Protein AF-0000000084697841 (afdb_homodimer)

Organism: NCBI:txid1124991

Solvent-accessible surface area (backbone atoms only — not comparable to full-atom values): 11087 Å² total; per-residue (Å²): 125,82,77,41,72,56,52,52,54,50,51,60,48,52,69,77,76,51,64,50,73,69,54,50,49,49,42,44,50,51,17,49,52,43,39,50,51,48,34,69,72,74,45,84,40,70,48,51,56,45,24,57,52,30,48,52,50,28,40,51,24,47,54,53,32,46,61,55,45,62,72,66,46,84,45,73,67,51,41,48,51,52,46,46,18,52,48,23,45,51,48,34,47,49,48,51,47,54,50,58,52,70,76,96,124,83,78,39,73,55,52,52,54,50,50,61,50,52,68,76,75,52,64,51,74,69,54,49,50,48,42,43,50,52,17,50,53,44,39,50,51,49,34,70,72,74,44,81,38,70,46,51,57,45,24,59,52,28,49,52,50,27,43,51,24,47,54,53,33,46,62,54,45,62,72,66,46,85,45,73,68,51,40,49,51,51,45,45,20,53,49,22,46,51,48,34,46,49,48,52,47,53,51,59,52,70,76,96

Sequence (208 aa):
MNNTEINYLVDFIYQDDRITNAEFQMIRDEADKRFDAILECYGKNNSLSAFQKSADVTVQLMQESFFILKKKAETPEQKDEIKDAFNAQISYIIACYNRFFDSLMNNTEINYLVDFIYQDDRITNAEFQMIRDEADKRFDAILECYGKNNSLSAFQKSADVTVQLMQESFFILKKKAETPEQKDEIKDAFNAQISYIIACYNRFFDSL

Structure (mmCIF, N/CA/C/O backbone):
data_AF-0000000084697841-model_v1
#
loop_
_entity.id
_entity.type
_entity.pdbx_description
1 polymer 'Uncharacterized protein'
#
loop_
_atom_site.group_PDB
_atom_site.id
_atom_site.type_symbol
_atom_site.label_atom_id
_atom_site.label_alt_id
_atom_site.label_comp_id
_atom_site.label_asym_id
_atom_site.label_entity_id
_atom_site.label_seq_id
_atom_site.pdbx_PDB_ins_code
_atom_site.Cartn_x
_atom_site.Cartn_y
_atom_site.Cartn_z
_atom_site.occupancy
_atom_site.B_iso_or_equiv
_atom_site.auth_seq_id
_atom_site.auth_comp_id
_atom_site.auth_asym_id
_atom_site.auth_atom_id
_atom_site.pdbx_PDB_model_num
ATOM 1 N N . MET A 1 1 ? 3.154 4.949 19.953 1 34.78 1 MET A N 1
ATOM 2 C CA . MET A 1 1 ? 2.488 4.988 18.641 1 34.78 1 MET A CA 1
ATOM 3 C C . MET A 1 1 ? 1.014 5.344 18.797 1 34.78 1 MET A C 1
ATOM 5 O O . MET A 1 1 ? 0.271 4.648 19.5 1 34.78 1 MET A O 1
ATOM 9 N N . ASN A 1 2 ? 0.707 6.609 19 1 40.72 2 ASN A N 1
ATOM 10 C CA . ASN A 1 2 ? -0.654 7.102 19.172 1 40.72 2 ASN A CA 1
ATOM 11 C C . ASN A 1 2 ? -1.64 6.359 18.266 1 40.72 2 ASN A C 1
ATOM 13 O O . ASN A 1 2 ? -1.436 6.266 17.062 1 40.72 2 ASN A O 1
ATOM 17 N N . AS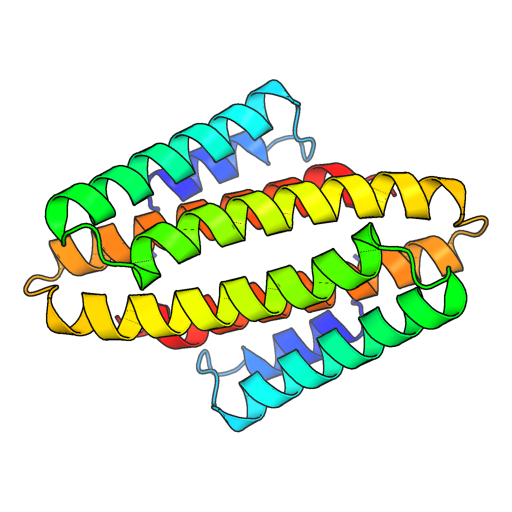N A 1 3 ? -2.162 5.328 18.969 1 51.38 3 ASN A N 1
ATOM 18 C CA . ASN A 1 3 ? -3.188 4.512 18.328 1 51.38 3 ASN A CA 1
ATOM 19 C C . ASN A 1 3 ? -4.172 5.363 17.531 1 51.38 3 ASN A C 1
ATOM 21 O O . ASN A 1 3 ? -4.895 6.18 18.109 1 51.38 3 ASN A O 1
ATOM 25 N N . THR A 1 4 ? -3.826 5.684 16.234 1 64.81 4 THR A N 1
ATOM 26 C CA . THR A 1 4 ? -4.746 6.441 15.398 1 64.81 4 THR A CA 1
ATOM 27 C C . THR A 1 4 ? -6.062 5.688 15.211 1 64.81 4 THR A C 1
ATOM 29 O O . THR A 1 4 ? -6.133 4.488 15.477 1 64.81 4 THR A O 1
ATOM 32 N N . GLU A 1 5 ? -7.055 6.477 15.156 1 68.75 5 GLU A N 1
ATOM 33 C CA . GLU A 1 5 ? -8.414 5.969 14.992 1 68.75 5 GLU A CA 1
ATOM 34 C C . GLU A 1 5 ? -8.461 4.844 13.961 1 68.75 5 GLU A C 1
ATOM 36 O O . GLU A 1 5 ? -9.125 3.826 14.18 1 68.75 5 GLU A O 1
ATOM 41 N N . ILE A 1 6 ? -7.602 4.941 12.953 1 77.06 6 ILE A N 1
ATOM 42 C CA . ILE A 1 6 ? -7.684 3.9 11.938 1 77.06 6 ILE A CA 1
ATOM 43 C C . ILE A 1 6 ? -7.09 2.602 12.477 1 77.06 6 ILE A C 1
ATOM 45 O O . ILE A 1 6 ? -7.582 1.512 12.164 1 77.06 6 ILE A O 1
ATOM 49 N N . ASN A 1 7 ? -6.133 2.713 13.375 1 83.38 7 ASN A N 1
ATOM 50 C CA . ASN A 1 7 ? -5.516 1.51 13.922 1 83.38 7 ASN A CA 1
ATOM 51 C C . ASN A 1 7 ? -6.488 0.723 14.797 1 83.38 7 ASN A C 1
ATOM 53 O O . ASN A 1 7 ? -6.473 -0.509 14.797 1 83.38 7 ASN A O 1
ATOM 57 N N . TYR A 1 8 ? -7.355 1.523 15.445 1 83.25 8 TYR A N 1
ATOM 58 C CA . TYR A 1 8 ? -8.375 0.852 16.25 1 83.25 8 TYR A CA 1
ATOM 59 C C . TYR A 1 8 ? -9.328 0.06 15.359 1 83.25 8 TYR A C 1
ATOM 61 O O . TYR A 1 8 ? -9.648 -1.095 15.656 1 83.25 8 TYR A O 1
ATOM 69 N N . LEU A 1 9 ? -9.781 0.723 14.32 1 84.75 9 LEU A N 1
ATOM 70 C CA . LEU A 1 9 ? -10.672 0.058 13.383 1 84.75 9 LEU A CA 1
ATOM 71 C C . LEU A 1 9 ? -10 -1.165 12.766 1 84.75 9 LEU A C 1
ATOM 73 O O . LEU A 1 9 ? -10.594 -2.248 12.727 1 84.75 9 LEU A O 1
ATOM 77 N N . VAL A 1 10 ? -8.773 -1.012 12.383 1 87.56 10 VAL A N 1
ATOM 78 C CA . VAL A 1 10 ? -8.023 -2.084 11.734 1 87.56 10 VAL A CA 1
ATOM 79 C C . VAL A 1 10 ? -7.809 -3.23 12.719 1 87.56 10 VAL A C 1
ATOM 81 O O . VAL A 1 10 ? -8.016 -4.398 12.383 1 87.56 10 VAL A O 1
ATOM 84 N N . ASP A 1 11 ? -7.488 -2.887 13.953 1 86.69 11 ASP A N 1
ATOM 85 C CA . ASP A 1 11 ? -7.289 -3.904 14.977 1 86.69 11 ASP A CA 1
ATOM 86 C C . ASP A 1 11 ? -8.57 -4.691 15.234 1 86.69 11 ASP A C 1
ATOM 88 O O . ASP A 1 11 ? -8.539 -5.91 15.398 1 86.69 11 ASP A O 1
ATOM 92 N N . PHE A 1 12 ? -9.625 -3.941 15.242 1 85.25 12 PHE A N 1
ATOM 93 C CA . PHE A 1 12 ? -10.93 -4.559 15.469 1 85.25 12 PHE A CA 1
ATOM 94 C C . PHE A 1 12 ? -11.273 -5.531 14.344 1 85.25 12 PHE A C 1
ATOM 96 O O . PHE A 1 12 ? -11.719 -6.648 14.602 1 85.25 12 PHE A O 1
ATOM 103 N N . ILE A 1 13 ? -10.953 -5.156 13.117 1 86.62 13 ILE A N 1
ATOM 104 C CA . ILE A 1 13 ? -11.305 -5.93 11.93 1 86.62 13 ILE A CA 1
ATOM 105 C C . ILE A 1 13 ? -10.43 -7.18 11.859 1 86.62 13 ILE A C 1
ATOM 107 O O . ILE A 1 13 ? -10.898 -8.25 11.469 1 86.62 13 ILE A O 1
ATOM 111 N N . TYR A 1 14 ? -9.203 -7.09 12.367 1 84.94 14 TYR A N 1
ATOM 112 C CA . TYR A 1 14 ? -8.266 -8.195 12.219 1 84.94 14 TYR A CA 1
ATOM 113 C C . TYR A 1 14 ? -8.344 -9.141 13.414 1 84.94 14 TYR A C 1
ATOM 115 O O . TYR A 1 14 ? -7.551 -10.078 13.523 1 84.94 14 TYR A O 1
ATOM 123 N N . GLN A 1 15 ? -9.359 -8.945 14.297 1 83.62 15 GLN A N 1
ATOM 124 C CA . GLN A 1 15 ? -9.484 -9.75 15.516 1 83.62 15 GLN A CA 1
ATOM 125 C C . GLN A 1 15 ? 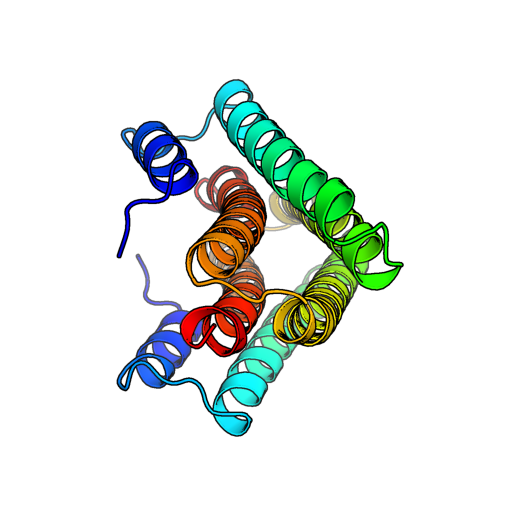-9.742 -11.211 15.188 1 83.62 15 GLN A C 1
ATOM 127 O O . GLN A 1 15 ? -9.242 -12.109 15.867 1 83.62 15 GLN A O 1
ATOM 132 N N . ASP A 1 16 ? -10.516 -11.516 14.109 1 80.75 16 ASP A N 1
ATOM 133 C CA . ASP A 1 16 ? -10.844 -12.898 13.781 1 80.75 16 ASP A CA 1
ATOM 134 C C . ASP A 1 16 ? -10.047 -13.375 12.57 1 80.75 16 ASP A C 1
ATOM 136 O O . ASP A 1 16 ? -10.32 -14.445 12.023 1 80.75 16 ASP A O 1
ATOM 140 N N . ASP A 1 17 ? -9.094 -12.656 12.164 1 76.12 17 ASP A N 1
ATOM 141 C CA . ASP A 1 17 ? -8.148 -12.977 11.102 1 76.12 17 ASP A CA 1
ATOM 142 C C . ASP A 1 17 ? -8.852 -13.086 9.75 1 76.12 17 ASP A C 1
ATOM 144 O O . ASP A 1 17 ? -8.398 -13.805 8.867 1 76.12 17 ASP A O 1
ATOM 148 N N . ARG A 1 18 ? -10.078 -12.703 9.727 1 83.12 18 ARG A N 1
ATOM 149 C CA . ARG A 1 18 ? -10.828 -12.68 8.477 1 83.12 18 ARG A CA 1
ATOM 150 C C . ARG A 1 18 ? -11.43 -11.297 8.227 1 83.12 18 ARG A C 1
ATOM 152 O O . ARG A 1 18 ? -11.938 -10.656 9.148 1 83.12 18 ARG A O 1
ATOM 159 N N . ILE A 1 19 ? -11.273 -10.812 7.035 1 90.31 19 ILE A N 1
ATOM 160 C CA . ILE A 1 19 ? -11.859 -9.531 6.664 1 90.31 19 ILE A CA 1
ATOM 161 C C . ILE A 1 19 ? -13.07 -9.758 5.754 1 90.31 19 ILE A C 1
ATOM 163 O O . ILE A 1 19 ? -12.93 -10.281 4.648 1 90.31 19 ILE A O 1
ATOM 167 N N . THR A 1 20 ? -14.281 -9.383 6.242 1 90.94 20 THR A N 1
ATOM 168 C CA . THR A 1 20 ? -15.5 -9.477 5.449 1 90.94 20 THR A CA 1
ATOM 169 C C . THR A 1 20 ? -15.609 -8.312 4.473 1 90.94 20 THR A C 1
ATOM 171 O O . THR A 1 20 ? -14.859 -7.336 4.578 1 90.94 20 THR A O 1
ATOM 174 N N . ASN A 1 21 ? -16.516 -8.461 3.492 1 92.38 21 ASN A N 1
ATOM 175 C CA . ASN A 1 21 ? -16.75 -7.387 2.537 1 92.38 21 ASN A CA 1
ATOM 176 C C . ASN A 1 21 ? -17.188 -6.102 3.238 1 92.38 21 ASN A C 1
ATOM 178 O O . ASN A 1 21 ? -16.703 -5.016 2.904 1 92.38 21 ASN A O 1
ATOM 182 N N . ALA A 1 22 ? -18.031 -6.246 4.246 1 93.38 22 ALA A N 1
ATOM 183 C CA . ALA A 1 22 ? -18.5 -5.078 4.98 1 93.38 22 ALA A CA 1
ATOM 184 C C . ALA A 1 22 ? -17.359 -4.391 5.723 1 93.38 22 ALA A C 1
ATOM 186 O O . ALA A 1 22 ? -17.266 -3.16 5.727 1 93.38 22 ALA A O 1
ATOM 187 N N . GLU A 1 23 ? -16.5 -5.16 6.348 1 94.38 23 GLU A N 1
ATOM 188 C CA . GLU A 1 23 ? -15.359 -4.617 7.082 1 94.38 23 GLU A CA 1
ATOM 189 C C . GLU A 1 23 ? -14.359 -3.947 6.137 1 94.38 23 GLU A C 1
ATOM 191 O O . GLU A 1 23 ? -13.812 -2.889 6.453 1 94.38 23 GLU A O 1
ATOM 196 N N . PHE A 1 24 ? -14.18 -4.547 5.035 1 94.75 24 PHE A N 1
ATOM 197 C CA . PHE A 1 24 ? -13.297 -3.982 4.023 1 94.75 24 PHE A CA 1
ATOM 198 C C . PHE A 1 24 ? -13.805 -2.625 3.557 1 94.75 24 PHE A C 1
ATOM 200 O O . PHE A 1 24 ? -13.031 -1.677 3.422 1 94.75 24 PHE A O 1
ATOM 207 N N . GLN A 1 25 ? -15.102 -2.537 3.338 1 94.94 25 GLN A N 1
ATOM 208 C CA . GLN A 1 25 ? -15.719 -1.283 2.924 1 94.94 25 GLN A CA 1
ATOM 209 C C . GLN A 1 25 ? -15.586 -0.219 4.008 1 94.94 25 GLN A C 1
ATOM 211 O O . GLN A 1 25 ? -15.414 0.964 3.707 1 94.94 25 GLN A O 1
ATOM 216 N N . MET A 1 26 ? -15.664 -0.66 5.246 1 94.62 26 MET A N 1
ATOM 217 C CA . MET A 1 26 ? -15.508 0.277 6.355 1 94.62 26 MET A CA 1
ATOM 218 C C . MET A 1 26 ? -14.109 0.882 6.367 1 94.62 26 MET A C 1
ATOM 220 O O . MET A 1 26 ? -13.945 2.08 6.602 1 94.62 26 MET A O 1
ATOM 224 N N . ILE A 1 27 ? -13.102 0.059 6.133 1 95.25 27 ILE A N 1
ATOM 225 C CA . ILE A 1 27 ? -11.719 0.531 6.074 1 95.25 27 ILE A CA 1
ATOM 226 C C . ILE A 1 27 ? -11.562 1.528 4.926 1 95.25 27 ILE A C 1
ATOM 228 O O . ILE A 1 27 ? -10.977 2.6 5.102 1 95.25 27 ILE A O 1
ATOM 232 N N . ARG A 1 28 ? -12.156 1.176 3.758 1 96.62 28 ARG A N 1
ATOM 233 C CA . ARG A 1 28 ? -12.102 2.062 2.598 1 96.62 28 ARG A CA 1
ATOM 234 C C . ARG A 1 28 ? -12.766 3.402 2.904 1 96.62 28 ARG A C 1
ATOM 236 O O . ARG A 1 28 ? -12.188 4.457 2.635 1 96.62 28 ARG A O 1
ATOM 243 N N . ASP A 1 29 ? -13.961 3.336 3.496 1 96.62 29 ASP A N 1
ATOM 244 C CA . ASP A 1 29 ? -14.719 4.551 3.777 1 96.62 29 ASP A CA 1
ATOM 245 C C . ASP A 1 29 ? -13.969 5.449 4.762 1 96.62 29 ASP A C 1
ATOM 247 O O . ASP A 1 29 ? -13.945 6.672 4.602 1 96.62 29 ASP A O 1
ATOM 251 N N . GLU A 1 30 ? -13.414 4.84 5.785 1 95.5 30 GLU A N 1
ATOM 252 C CA . GLU A 1 30 ? -12.656 5.609 6.77 1 95.5 30 GLU A CA 1
ATOM 253 C C . GLU A 1 30 ? -11.398 6.211 6.145 1 95.5 30 GLU A C 1
ATOM 255 O O . GLU A 1 30 ? -11.055 7.363 6.418 1 95.5 30 GLU A O 1
ATOM 260 N N . ALA A 1 31 ? -10.703 5.457 5.324 1 96.56 31 ALA A N 1
ATOM 261 C CA . ALA A 1 31 ? -9.523 5.949 4.617 1 96.56 31 ALA A CA 1
ATOM 262 C C . ALA A 1 31 ? -9.867 7.137 3.725 1 96.56 31 ALA A C 1
ATOM 264 O O . ALA A 1 31 ? -9.188 8.164 3.75 1 96.56 31 ALA A O 1
ATOM 265 N N . ASP A 1 32 ? -11.008 7.031 2.941 1 96.31 32 ASP A N 1
ATOM 266 C CA . ASP A 1 32 ? -11.453 8.109 2.062 1 96.31 32 ASP A CA 1
ATOM 267 C C . ASP A 1 32 ? -11.836 9.352 2.865 1 96.31 32 ASP A C 1
ATOM 269 O O . ASP A 1 32 ? -11.461 10.469 2.5 1 96.31 32 ASP A O 1
ATOM 273 N N . LYS A 1 33 ? -12.555 9.086 3.906 1 96.06 33 LYS A N 1
ATOM 274 C CA . LYS A 1 33 ? -13.023 10.188 4.742 1 96.06 33 LYS A CA 1
ATOM 275 C C . LYS A 1 33 ? -11.852 10.992 5.301 1 96.06 33 LYS A C 1
ATOM 277 O O . LYS A 1 33 ? -11.836 12.219 5.219 1 96.06 33 LYS A O 1
ATOM 282 N N . ARG A 1 34 ? -10.828 10.406 5.863 1 95.38 34 ARG A N 1
ATOM 283 C CA . ARG A 1 34 ? -9.672 11.07 6.465 1 95.38 34 ARG A CA 1
ATOM 284 C C . ARG A 1 34 ? -8.852 11.797 5.41 1 95.38 34 ARG A C 1
ATOM 286 O O . ARG A 1 34 ? -8.367 12.906 5.652 1 95.38 34 ARG A O 1
ATOM 293 N N . PHE A 1 35 ? -8.75 11.18 4.254 1 96.31 35 PHE A N 1
ATOM 294 C CA . PHE A 1 35 ? -7.949 11.812 3.217 1 96.31 35 PHE A CA 1
ATOM 295 C C . PHE A 1 35 ? -8.695 12.992 2.598 1 96.31 35 PHE A C 1
ATOM 297 O O . PHE A 1 35 ? -8.086 14.008 2.254 1 96.31 35 PHE A O 1
ATOM 304 N N . ASP A 1 36 ? -10.016 12.883 2.48 1 95.56 36 ASP A N 1
ATOM 305 C CA . ASP A 1 36 ? -10.844 14 2.025 1 95.56 36 ASP A CA 1
ATOM 306 C C . ASP A 1 36 ? -10.664 15.219 2.93 1 95.56 36 ASP A C 1
ATOM 308 O O . ASP A 1 36 ?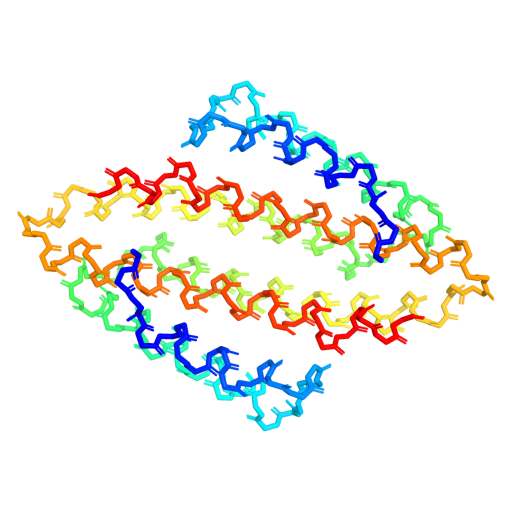 -10.641 16.359 2.453 1 95.56 36 ASP A O 1
ATOM 312 N N . ALA A 1 37 ? -10.555 14.961 4.191 1 94.88 37 ALA A N 1
ATOM 313 C CA . ALA A 1 37 ? -10.352 16.047 5.141 1 94.88 37 ALA A CA 1
ATOM 314 C C . ALA A 1 37 ? -9.023 16.75 4.887 1 94.88 37 ALA A C 1
ATOM 316 O O . ALA A 1 37 ? -8.93 17.984 4.996 1 94.88 37 ALA A O 1
ATOM 317 N N . ILE A 1 38 ? -7.98 15.992 4.539 1 96.06 38 ILE A N 1
ATOM 318 C CA . ILE A 1 38 ? -6.676 16.562 4.219 1 96.06 38 ILE A CA 1
ATOM 319 C C . ILE A 1 38 ? -6.777 17.406 2.955 1 96.06 38 ILE A C 1
ATOM 321 O O . ILE A 1 38 ? -6.234 18.516 2.896 1 96.06 38 ILE A O 1
ATOM 325 N N . LEU A 1 39 ? -7.504 16.875 1.997 1 95.06 39 LEU A N 1
ATOM 326 C CA . LEU A 1 39 ? -7.688 17.594 0.747 1 95.06 39 LEU A CA 1
ATOM 327 C C . LEU A 1 39 ? -8.414 18.922 0.989 1 95.06 39 LEU A C 1
ATOM 329 O O . LEU A 1 39 ? -8.086 19.938 0.381 1 95.06 39 LEU A O 1
ATOM 333 N N . GLU A 1 40 ? -9.352 18.906 1.84 1 93.56 40 GLU A N 1
ATOM 334 C CA . GLU A 1 40 ? -10.125 20.094 2.154 1 93.56 40 GLU A CA 1
ATOM 335 C C . GLU A 1 40 ? -9.281 21.109 2.926 1 93.56 40 GLU A C 1
ATOM 337 O O . GLU A 1 40 ? -9.398 22.312 2.705 1 93.56 40 GLU A O 1
ATOM 342 N N . CYS A 1 41 ? -8.414 20.656 3.76 1 92.31 41 CYS A N 1
ATOM 343 C CA . CYS A 1 41 ? -7.656 21.516 4.656 1 92.31 41 CYS A CA 1
ATOM 344 C C . CYS A 1 41 ? -6.445 22.109 3.949 1 92.31 41 CYS A C 1
ATOM 346 O O . CYS A 1 41 ? -6.078 23.25 4.191 1 92.31 41 CYS A O 1
ATOM 348 N N . TYR A 1 42 ? -5.797 21.312 3.117 1 91.75 42 TYR A N 1
ATOM 349 C CA . TYR A 1 42 ? -4.52 21.75 2.562 1 91.75 42 TYR A CA 1
ATOM 350 C C . TYR A 1 42 ? -4.652 22.078 1.08 1 91.75 42 TYR A C 1
ATOM 352 O O . TYR A 1 42 ? -3.701 22.547 0.455 1 91.75 42 TYR A O 1
ATOM 360 N N . GLY A 1 43 ? -5.906 22 0.612 1 81.75 43 GLY A N 1
ATOM 361 C CA . GLY A 1 43 ? -6.156 22.281 -0.792 1 81.75 43 GLY A CA 1
ATOM 362 C C . GLY A 1 43 ? -6.02 21.062 -1.683 1 81.75 43 GLY A C 1
ATOM 363 O O . GLY A 1 43 ? -5.273 20.125 -1.366 1 81.75 43 GLY A O 1
ATOM 364 N N . LYS A 1 44 ? -6.887 21.188 -2.703 1 75.06 44 LYS A N 1
ATOM 365 C CA . LYS A 1 44 ? -6.852 20.125 -3.691 1 75.06 44 LYS A CA 1
ATOM 366 C C . LYS A 1 44 ? -5.676 20.297 -4.648 1 75.06 44 LYS A C 1
ATOM 368 O O . LYS A 1 44 ? -5.711 21.141 -5.543 1 75.06 44 LYS A O 1
ATOM 373 N N . ASN A 1 45 ? -4.547 19.844 -4.188 1 81.44 45 ASN A N 1
ATOM 374 C CA . ASN A 1 45 ? -3.404 19.75 -5.09 1 81.44 45 ASN A CA 1
ATOM 375 C C . ASN A 1 45 ? -3.473 18.484 -5.957 1 81.44 45 ASN A C 1
ATOM 377 O O . ASN A 1 45 ? -3.922 17.438 -5.496 1 81.44 45 ASN A O 1
ATOM 381 N N . ASN A 1 46 ? -3.07 18.625 -7.082 1 85.88 46 ASN A N 1
ATOM 382 C CA . ASN A 1 46 ? -3.141 17.531 -8.039 1 85.88 46 ASN A CA 1
ATOM 383 C C . ASN A 1 46 ? -2.479 16.266 -7.496 1 85.88 46 ASN A C 1
ATOM 385 O O . ASN A 1 46 ? -3.031 15.172 -7.613 1 85.88 46 ASN A O 1
ATOM 389 N N . SER A 1 47 ? -1.394 16.453 -6.82 1 89.56 47 SER A N 1
ATOM 390 C CA . SER A 1 47 ? -0.666 15.289 -6.328 1 89.56 47 SER A CA 1
ATOM 391 C C . SER A 1 47 ? -1.421 14.602 -5.199 1 89.56 47 SER A C 1
ATOM 393 O O . SER A 1 47 ? -1.479 13.375 -5.141 1 89.56 47 SER A O 1
ATOM 395 N N . LEU A 1 48 ? -2.076 15.414 -4.355 1 93.44 48 LEU A N 1
ATOM 396 C CA . LEU A 1 48 ? -2.816 14.859 -3.229 1 93.44 48 LEU A CA 1
ATOM 397 C C . LEU A 1 48 ? -4.051 14.102 -3.707 1 93.44 48 LEU A C 1
ATOM 399 O O . LEU A 1 48 ? -4.273 12.953 -3.311 1 93.44 48 LEU A O 1
ATOM 403 N N . SER A 1 49 ? -4.762 14.758 -4.609 1 94.44 49 SER A N 1
ATOM 404 C CA . SER A 1 49 ? -5.953 14.117 -5.156 1 94.44 49 SER A CA 1
ATOM 405 C C . SER A 1 49 ? -5.594 12.891 -5.988 1 94.44 49 SER A C 1
ATOM 407 O O . SER A 1 49 ? -6.305 11.883 -5.953 1 94.44 49 SER A O 1
ATOM 409 N N . ALA A 1 50 ? -4.504 12.992 -6.672 1 96.44 50 ALA A N 1
ATOM 410 C CA . ALA A 1 50 ? -4.055 11.883 -7.504 1 96.44 50 ALA A CA 1
ATOM 411 C C . ALA A 1 50 ? -3.596 10.703 -6.648 1 96.44 50 ALA A C 1
ATOM 413 O O . ALA A 1 50 ? -3.746 9.547 -7.039 1 96.44 50 ALA A O 1
ATOM 414 N N . PHE A 1 51 ? -3.053 10.969 -5.453 1 97.56 51 PHE A N 1
ATOM 415 C CA . PHE A 1 51 ? -2.605 9.898 -4.566 1 97.56 51 PHE A CA 1
ATOM 416 C C . PHE A 1 51 ? -3.781 9.031 -4.133 1 97.56 51 PHE A C 1
ATOM 418 O O . PHE A 1 51 ? -3.717 7.801 -4.219 1 97.56 51 PHE A O 1
ATOM 425 N N . GLN A 1 52 ? -4.836 9.703 -3.664 1 97.06 52 GLN A N 1
ATOM 426 C CA . GLN A 1 52 ? -6.012 8.953 -3.232 1 97.06 52 GLN A CA 1
ATOM 427 C C . GLN A 1 52 ? -6.566 8.102 -4.367 1 97.06 52 GLN A C 1
ATOM 429 O O . GLN A 1 52 ? -6.879 6.922 -4.172 1 97.06 52 GLN A O 1
ATOM 434 N N . LYS A 1 53 ? -6.656 8.648 -5.555 1 96.88 53 LYS A N 1
ATOM 435 C CA . LYS A 1 53 ? -7.145 7.926 -6.727 1 96.88 53 LYS A CA 1
ATOM 436 C C . LYS A 1 53 ? -6.215 6.77 -7.082 1 96.88 53 LYS A C 1
ATOM 438 O O . LYS A 1 53 ? -6.676 5.684 -7.445 1 96.88 53 LYS A O 1
ATOM 443 N N . SER A 1 54 ? -4.945 7.047 -7 1 98.12 54 SER A N 1
ATOM 444 C CA . SER A 1 54 ? -3.969 6.008 -7.297 1 98.12 54 SER A CA 1
ATOM 445 C C . SER A 1 54 ? -4.078 4.848 -6.312 1 98.12 54 SER A C 1
ATOM 447 O O . SER A 1 54 ? -3.951 3.684 -6.699 1 98.12 54 SER A O 1
ATOM 449 N N . ALA A 1 55 ? -4.305 5.105 -5 1 98.12 55 ALA A N 1
ATOM 450 C CA . ALA A 1 55 ? -4.504 4.059 -4 1 98.12 55 ALA A CA 1
ATOM 451 C C . ALA A 1 55 ? -5.715 3.197 -4.34 1 98.12 55 ALA A C 1
ATOM 453 O O . ALA A 1 55 ? -5.641 1.966 -4.297 1 98.12 55 ALA A O 1
ATOM 454 N N . ASP A 1 56 ? -6.785 3.873 -4.781 1 97.88 56 ASP A N 1
ATOM 455 C CA . ASP A 1 56 ? -8 3.158 -5.172 1 97.88 56 ASP A CA 1
ATOM 456 C C . ASP A 1 56 ? -7.738 2.236 -6.359 1 97.88 56 ASP A C 1
ATOM 458 O O . ASP A 1 56 ? -8.188 1.088 -6.371 1 97.88 56 ASP A O 1
ATOM 462 N N . VAL A 1 57 ? -7.066 2.775 -7.305 1 98.19 57 VAL A N 1
ATOM 463 C CA . VAL A 1 57 ? -6.77 2.012 -8.516 1 98.19 57 VAL A CA 1
ATOM 464 C C . VAL A 1 57 ? -5.863 0.832 -8.172 1 98.19 57 VAL A C 1
ATOM 466 O O . VAL A 1 57 ? -6.059 -0.276 -8.68 1 98.19 57 VAL A O 1
ATOM 469 N N . THR A 1 58 ? -4.875 1.006 -7.316 1 98.44 58 THR A N 1
ATOM 470 C CA . THR A 1 58 ? -3.969 -0.061 -6.906 1 98.44 58 THR A CA 1
ATOM 471 C C . THR A 1 58 ? -4.738 -1.194 -6.234 1 98.44 58 THR A C 1
ATOM 473 O O . THR A 1 58 ? -4.504 -2.369 -6.527 1 98.44 58 THR A O 1
ATOM 476 N N . VAL A 1 59 ? -5.719 -0.867 -5.379 1 98.31 59 VAL A N 1
ATOM 477 C CA . VAL A 1 59 ? -6.539 -1.86 -4.695 1 98.31 59 VAL A CA 1
ATOM 478 C C . VAL A 1 59 ? -7.383 -2.621 -5.715 1 98.31 59 VAL A C 1
ATOM 480 O O . VAL A 1 59 ? -7.453 -3.852 -5.676 1 98.31 59 VAL A O 1
ATOM 483 N N . GLN A 1 60 ? -7.938 -1.874 -6.652 1 97.62 60 GLN A N 1
ATOM 484 C CA . GLN A 1 60 ? -8.773 -2.49 -7.676 1 97.62 60 GLN A CA 1
ATOM 485 C C . GLN A 1 60 ? -7.969 -3.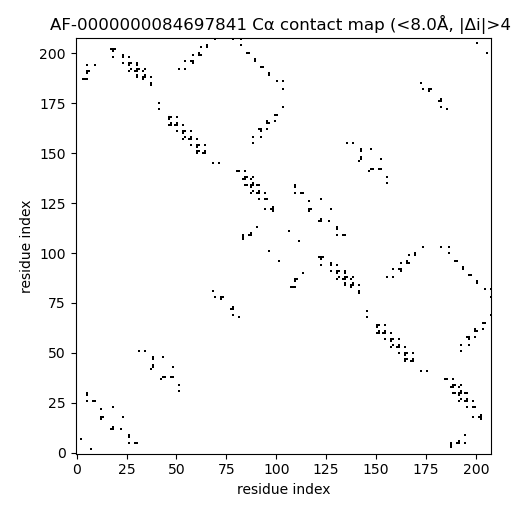465 -8.531 1 97.62 60 GLN A C 1
ATOM 487 O O . GLN A 1 60 ? -8.398 -4.594 -8.766 1 97.62 60 GLN A O 1
ATOM 492 N N . LEU A 1 61 ? -6.836 -3.035 -8.938 1 97.75 61 LEU A N 1
ATOM 493 C CA . LEU A 1 61 ? -5.988 -3.854 -9.797 1 97.75 61 LEU A CA 1
ATOM 494 C C . LEU A 1 61 ? -5.445 -5.059 -9.039 1 97.75 61 LEU A C 1
ATOM 496 O O . LEU A 1 61 ? -5.293 -6.141 -9.609 1 97.75 61 LEU A O 1
ATOM 500 N N . MET A 1 62 ? -5.18 -4.887 -7.758 1 97.5 62 MET A N 1
ATOM 501 C CA . MET A 1 62 ? -4.77 -6.012 -6.922 1 97.5 62 MET A CA 1
ATOM 502 C C . MET A 1 62 ? -5.863 -7.074 -6.867 1 97.5 62 MET A C 1
ATOM 504 O O . MET A 1 62 ? -5.586 -8.258 -7.051 1 97.5 62 MET A O 1
ATOM 508 N N . GLN A 1 63 ? -7.066 -6.59 -6.66 1 96.12 63 GLN A N 1
ATOM 509 C CA . GLN A 1 63 ? -8.203 -7.5 -6.617 1 96.12 63 GLN A CA 1
ATOM 510 C C . GLN A 1 63 ? -8.359 -8.25 -7.938 1 96.12 63 GLN A C 1
ATOM 512 O O . GLN A 1 63 ? -8.555 -9.469 -7.945 1 96.12 63 GLN A O 1
ATOM 517 N N . GLU A 1 64 ? -8.297 -7.547 -9.023 1 96.06 64 GLU A N 1
ATOM 518 C CA . GLU A 1 64 ? -8.43 -8.164 -10.336 1 96.06 64 GLU A CA 1
ATOM 519 C C . GLU A 1 64 ? -7.309 -9.172 -10.594 1 96.06 64 GLU A C 1
ATOM 521 O O . GLU A 1 64 ? -7.547 -10.266 -11.109 1 96.06 64 GLU A O 1
ATOM 526 N N . SER A 1 65 ? -6.094 -8.766 -10.242 1 95.81 65 SER A N 1
ATOM 527 C CA . SER A 1 65 ? -4.934 -9.641 -10.414 1 95.81 65 SER A CA 1
ATOM 528 C C . SER A 1 65 ? -5.094 -10.93 -9.609 1 95.81 65 SER A C 1
ATOM 530 O O . SER A 1 65 ? -4.73 -12.008 -10.086 1 95.81 65 SER A O 1
ATOM 532 N N . PHE A 1 66 ? -5.664 -10.82 -8.438 1 95.75 66 PHE A N 1
ATOM 533 C CA . PHE A 1 66 ? -5.898 -12 -7.605 1 95.75 66 PHE A CA 1
ATOM 534 C C . PHE A 1 66 ? -6.805 -12.992 -8.32 1 95.75 66 PHE A C 1
ATOM 536 O O . PHE A 1 66 ? -6.492 -14.188 -8.391 1 95.75 66 PHE A O 1
ATOM 543 N N . PHE A 1 67 ? -7.895 -12.508 -8.883 1 93.81 67 PHE A N 1
ATOM 544 C CA . PHE A 1 67 ? -8.867 -13.398 -9.516 1 93.81 67 PHE A CA 1
ATOM 545 C C . PHE A 1 67 ? -8.266 -14.07 -10.742 1 93.81 67 PHE A C 1
ATOM 547 O O . PHE A 1 67 ? -8.555 -15.234 -11.031 1 93.81 67 PHE A O 1
ATOM 554 N N . ILE A 1 68 ? -7.395 -13.375 -11.398 1 94.62 68 ILE A N 1
ATOM 555 C CA . ILE A 1 68 ? -6.734 -13.938 -12.57 1 94.62 68 ILE A CA 1
ATOM 556 C C . ILE A 1 68 ? -5.754 -15.031 -12.141 1 94.62 68 ILE A C 1
ATOM 558 O O . ILE A 1 68 ? -5.77 -16.141 -12.672 1 94.62 68 ILE A O 1
ATOM 562 N N . LEU A 1 69 ? -4.969 -14.781 -11.164 1 95.38 69 LEU A N 1
ATOM 563 C CA . LEU A 1 69 ? -3.877 -15.664 -10.766 1 95.38 69 LEU A CA 1
ATOM 564 C C . LEU A 1 69 ? -4.406 -16.859 -9.984 1 95.38 69 LEU A C 1
ATOM 566 O O . LEU A 1 69 ? -3.836 -17.953 -10.055 1 95.38 69 LEU A O 1
ATOM 570 N N . LYS A 1 70 ? -5.508 -16.562 -9.242 1 93.88 70 LYS A N 1
ATOM 571 C CA . LYS A 1 70 ? -6.133 -17.656 -8.516 1 93.88 70 LYS A CA 1
ATOM 572 C C . LYS A 1 70 ? -6.551 -18.781 -9.461 1 93.88 70 LYS A C 1
ATOM 574 O O . LYS A 1 70 ? -6.445 -19.953 -9.125 1 93.88 70 LYS A O 1
ATOM 579 N N . LYS A 1 71 ? -6.93 -18.422 -10.656 1 92.88 71 LYS A N 1
ATOM 580 C CA . LYS A 1 71 ? -7.379 -19.375 -11.656 1 92.88 71 LYS A CA 1
ATOM 581 C C . LYS A 1 71 ? -6.191 -20.047 -12.336 1 92.88 71 LYS A C 1
ATOM 583 O O . LYS A 1 71 ? -6.297 -21.188 -12.789 1 92.88 71 LYS A O 1
ATOM 588 N N . LYS A 1 72 ? -5.105 -19.469 -12.328 1 93.5 72 LYS A N 1
ATOM 589 C CA . LYS A 1 72 ? -3.965 -19.938 -13.102 1 93.5 72 LYS A CA 1
ATOM 590 C C . LYS A 1 72 ? -2.996 -20.734 -12.227 1 93.5 72 LYS A C 1
ATOM 592 O O . LYS A 1 72 ? -2.283 -21.609 -12.727 1 93.5 72 LYS A O 1
ATOM 597 N N . ALA A 1 73 ? -2.91 -20.312 -10.992 1 92.81 73 ALA A N 1
ATOM 598 C CA . ALA A 1 73 ? -2.006 -21 -10.078 1 92.81 73 ALA A CA 1
ATOM 599 C C . ALA A 1 73 ? -2.535 -22.391 -9.727 1 92.81 73 ALA A C 1
ATOM 601 O O . ALA A 1 73 ? -3.58 -22.516 -9.078 1 92.81 73 ALA A O 1
ATOM 602 N N . GLU A 1 74 ? -1.763 -23.438 -10.047 1 91.06 74 GLU A N 1
ATOM 603 C CA . GLU A 1 74 ? -2.238 -24.812 -9.898 1 91.06 74 GLU A CA 1
ATOM 604 C C . GLU A 1 74 ? -1.603 -25.484 -8.695 1 91.06 74 GLU A C 1
ATOM 606 O O . GLU A 1 74 ? -2.168 -26.422 -8.133 1 91.06 74 GLU A O 1
ATOM 611 N N . THR A 1 75 ? -0.435 -25.062 -8.273 1 94.12 75 THR A N 1
ATOM 612 C CA . THR A 1 75 ? 0.297 -25.719 -7.203 1 94.12 75 THR A CA 1
ATOM 613 C C . THR A 1 75 ? 0.486 -24.781 -6.016 1 94.12 75 THR A C 1
ATOM 615 O O . THR A 1 75 ? 0.465 -23.562 -6.176 1 94.12 75 THR A O 1
ATOM 618 N N . PRO A 1 76 ? 0.651 -25.344 -4.832 1 93.25 76 PRO A N 1
ATOM 619 C CA . PRO A 1 76 ? 0.923 -24.516 -3.652 1 93.25 76 PRO A CA 1
ATOM 620 C C . PRO A 1 76 ? 2.176 -23.656 -3.811 1 93.25 76 PRO A C 1
ATOM 622 O O . PRO A 1 76 ? 2.232 -22.547 -3.287 1 93.25 76 PRO A O 1
ATOM 625 N N . GLU A 1 77 ? 3.176 -24.156 -4.559 1 92.94 77 GLU A N 1
ATOM 626 C CA . GLU A 1 77 ? 4.402 -23.406 -4.793 1 92.94 77 GLU A CA 1
ATOM 627 C C . GLU A 1 77 ? 4.133 -22.156 -5.625 1 92.94 77 GLU A C 1
ATOM 629 O O . GLU A 1 77 ? 4.68 -21.094 -5.348 1 92.94 77 GLU A O 1
ATOM 634 N N . GLN A 1 78 ? 3.291 -22.297 -6.633 1 94.12 78 GLN A N 1
ATOM 635 C CA . GLN A 1 78 ? 2.91 -21.156 -7.469 1 94.12 78 GLN A CA 1
ATOM 636 C C . GLN A 1 78 ? 2.143 -20.109 -6.664 1 94.12 78 GLN A C 1
ATOM 638 O O . GLN A 1 78 ? 2.389 -18.922 -6.797 1 94.12 78 GLN A O 1
ATOM 643 N N . LYS A 1 79 ? 1.262 -20.609 -5.785 1 94.44 79 LYS A N 1
ATOM 644 C CA . LYS A 1 79 ? 0.472 -19.719 -4.941 1 94.44 79 LYS A CA 1
ATOM 645 C C . LYS A 1 79 ? 1.363 -18.953 -3.971 1 94.44 79 LYS A C 1
ATOM 647 O O . LYS A 1 79 ? 1.168 -17.75 -3.756 1 94.44 79 LYS A O 1
ATOM 652 N N . ASP A 1 80 ? 2.363 -19.609 -3.439 1 93.06 80 ASP A N 1
ATOM 653 C CA . ASP A 1 80 ? 3.295 -18.969 -2.518 1 93.06 80 ASP A CA 1
ATOM 654 C C . ASP A 1 80 ? 4.113 -17.891 -3.229 1 93.06 80 ASP A C 1
ATOM 656 O O . ASP A 1 80 ? 4.383 -16.828 -2.658 1 93.06 80 ASP A O 1
ATOM 660 N N . GLU A 1 81 ? 4.488 -18.203 -4.43 1 93.5 81 GLU A N 1
ATOM 661 C CA . GLU A 1 81 ? 5.258 -17.25 -5.219 1 93.5 81 GLU A CA 1
ATOM 662 C C . GLU A 1 81 ? 4.441 -15.992 -5.512 1 93.5 81 GLU A C 1
ATOM 664 O O . GLU A 1 81 ? 4.965 -14.883 -5.453 1 93.5 81 GLU A O 1
ATOM 669 N N . ILE A 1 82 ? 3.189 -16.234 -5.805 1 95.69 82 ILE A N 1
ATOM 670 C CA . ILE A 1 82 ? 2.287 -15.125 -6.09 1 95.69 82 ILE A CA 1
ATOM 671 C C . ILE A 1 82 ? 2.107 -14.273 -4.836 1 95.69 82 ILE A C 1
ATOM 673 O O . ILE A 1 8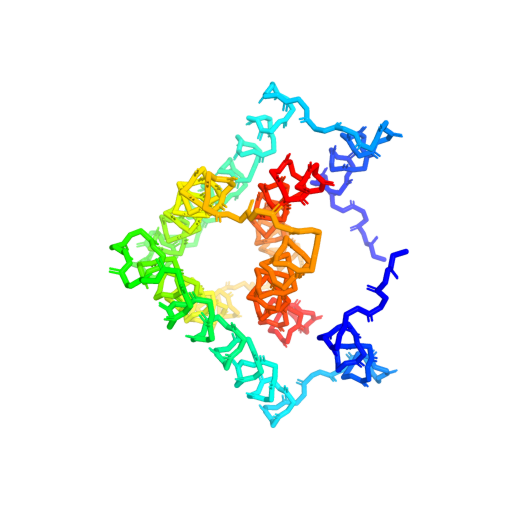2 ? 2.246 -13.047 -4.887 1 95.69 82 ILE A O 1
ATOM 677 N N . LYS A 1 83 ? 1.886 -14.883 -3.723 1 94.56 83 LYS A N 1
ATOM 678 C CA . LYS A 1 83 ? 1.734 -14.172 -2.459 1 94.56 83 LYS A CA 1
ATOM 679 C C . LYS A 1 83 ? 2.982 -13.352 -2.137 1 94.56 83 LYS A C 1
ATOM 681 O O . LYS A 1 83 ? 2.883 -12.195 -1.734 1 94.56 83 LYS A O 1
ATOM 686 N N . ASP A 1 84 ? 4.113 -13.961 -2.375 1 94.19 84 ASP A N 1
ATOM 687 C CA . ASP A 1 84 ? 5.383 -13.312 -2.07 1 94.19 84 ASP A CA 1
ATOM 688 C C . ASP A 1 84 ? 5.594 -12.078 -2.943 1 94.19 84 ASP A C 1
ATOM 690 O O . ASP A 1 84 ? 6.109 -11.062 -2.475 1 94.19 84 ASP A O 1
ATOM 694 N N . ALA A 1 85 ? 5.234 -12.188 -4.156 1 96 85 ALA A N 1
ATOM 695 C CA . ALA A 1 85 ? 5.41 -11.078 -5.09 1 96 85 ALA A CA 1
ATOM 696 C C . ALA A 1 85 ? 4.523 -9.898 -4.711 1 96 85 ALA A C 1
ATOM 698 O O . ALA A 1 85 ? 4.98 -8.75 -4.695 1 96 85 ALA A O 1
ATOM 699 N N . PHE A 1 86 ? 3.281 -10.172 -4.379 1 96.94 86 PHE A N 1
ATOM 700 C CA . PHE A 1 86 ? 2.377 -9.102 -3.979 1 96.94 86 PHE A CA 1
ATOM 701 C C . PHE A 1 86 ? 2.787 -8.523 -2.631 1 96.94 86 PHE A C 1
ATOM 703 O O . PHE A 1 86 ? 2.727 -7.309 -2.428 1 96.94 86 PHE A O 1
ATOM 710 N N . ASN A 1 87 ? 3.215 -9.367 -1.73 1 95.38 87 ASN A N 1
ATOM 711 C CA . ASN A 1 87 ? 3.713 -8.891 -0.443 1 95.38 87 ASN A CA 1
ATOM 712 C C . ASN A 1 87 ? 4.898 -7.949 -0.614 1 95.38 87 ASN A C 1
ATOM 714 O O . ASN A 1 87 ? 5.023 -6.965 0.117 1 95.38 87 ASN A O 1
ATOM 718 N N . ALA A 1 88 ? 5.742 -8.25 -1.535 1 95.88 88 ALA A N 1
ATOM 719 C CA . ALA A 1 88 ? 6.902 -7.402 -1.791 1 95.88 88 ALA A CA 1
ATOM 720 C C . ALA A 1 88 ? 6.473 -6.023 -2.289 1 95.88 88 ALA A C 1
ATOM 722 O O . ALA A 1 88 ? 7.043 -5.008 -1.89 1 95.88 88 ALA A O 1
ATOM 723 N N . GLN A 1 89 ? 5.434 -5.996 -3.145 1 97.25 89 GLN A N 1
ATOM 724 C CA . GLN A 1 89 ? 4.918 -4.723 -3.635 1 97.25 89 GLN A CA 1
ATOM 725 C C . GLN A 1 89 ? 4.289 -3.912 -2.504 1 97.25 89 GLN A C 1
ATOM 727 O O . GLN A 1 89 ? 4.496 -2.701 -2.412 1 97.25 89 GLN A O 1
ATOM 732 N N . ILE A 1 90 ? 3.578 -4.566 -1.669 1 97.06 90 ILE A N 1
ATOM 733 C CA . ILE A 1 90 ? 2.955 -3.904 -0.528 1 97.06 90 ILE A CA 1
ATOM 734 C C . ILE A 1 90 ? 4.035 -3.387 0.42 1 97.06 90 ILE A C 1
ATOM 736 O O . ILE A 1 90 ? 3.93 -2.273 0.94 1 97.06 90 ILE A O 1
ATOM 740 N N . SER A 1 91 ? 5.074 -4.164 0.652 1 95.19 91 SER A N 1
ATOM 741 C CA . SER A 1 91 ? 6.188 -3.746 1.501 1 95.19 91 SER A CA 1
ATOM 742 C C . SER A 1 91 ? 6.859 -2.494 0.951 1 95.19 91 SER A C 1
ATOM 744 O O . SER A 1 91 ? 7.309 -1.638 1.716 1 95.19 91 SER A O 1
ATOM 746 N N . TYR A 1 92 ? 6.914 -2.475 -0.362 1 96.94 92 TYR A N 1
ATOM 747 C CA . TYR A 1 92 ? 7.469 -1.307 -1.038 1 96.94 92 TYR A CA 1
ATOM 748 C C . TYR A 1 92 ? 6.641 -0.062 -0.74 1 96.94 92 TYR A C 1
ATOM 750 O O . TYR A 1 92 ? 7.188 0.989 -0.4 1 96.94 92 TYR A O 1
ATOM 758 N N . ILE A 1 93 ? 5.348 -0.144 -0.793 1 97.62 93 ILE A N 1
ATOM 759 C CA . ILE A 1 93 ? 4.445 0.962 -0.499 1 97.62 93 ILE A CA 1
ATOM 760 C C . ILE A 1 93 ? 4.578 1.362 0.969 1 97.62 93 ILE A C 1
ATOM 762 O O . ILE A 1 93 ? 4.707 2.547 1.286 1 97.62 93 ILE A O 1
ATOM 766 N N . ILE A 1 94 ? 4.652 0.408 1.84 1 95.44 94 ILE A N 1
ATOM 767 C CA . ILE A 1 94 ? 4.766 0.65 3.273 1 95.44 94 ILE A CA 1
ATOM 768 C C . ILE A 1 94 ? 6.105 1.31 3.582 1 95.44 94 ILE A C 1
ATOM 770 O O . ILE A 1 94 ? 6.184 2.215 4.418 1 95.44 94 ILE A O 1
ATOM 774 N N . ALA A 1 95 ? 7.16 0.842 2.936 1 94.31 95 ALA A N 1
ATOM 775 C CA . ALA A 1 95 ? 8.492 1.411 3.139 1 94.31 95 ALA A CA 1
ATOM 776 C C . ALA A 1 95 ? 8.508 2.898 2.801 1 94.31 95 ALA A C 1
ATOM 778 O O . ALA A 1 95 ? 9.18 3.686 3.471 1 94.31 95 ALA A O 1
ATOM 779 N N . CYS A 1 96 ? 7.785 3.234 1.729 1 96 96 CYS A N 1
ATOM 780 C CA . CYS A 1 96 ? 7.676 4.645 1.363 1 96 96 CYS A CA 1
ATOM 781 C C . CYS A 1 96 ? 7.027 5.449 2.484 1 96 96 CYS A C 1
ATOM 783 O O . CYS A 1 96 ? 7.539 6.5 2.873 1 96 96 CYS A O 1
ATOM 785 N N . TYR A 1 97 ? 5.926 4.938 3.02 1 94.94 97 TYR A N 1
ATOM 786 C CA . TYR A 1 97 ? 5.254 5.609 4.125 1 94.94 97 TYR A CA 1
ATOM 787 C C . TYR A 1 97 ? 6.188 5.766 5.32 1 94.94 97 TYR A C 1
ATOM 789 O O . TYR A 1 97 ? 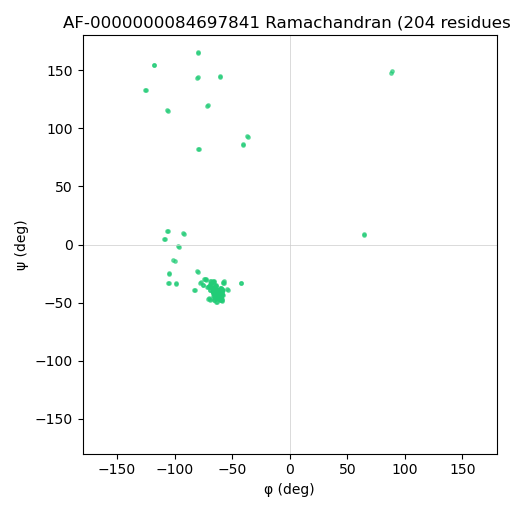6.32 6.859 5.871 1 94.94 97 TYR A O 1
ATOM 797 N N . ASN A 1 98 ? 6.879 4.723 5.703 1 92.38 98 ASN A N 1
ATOM 798 C CA . ASN A 1 98 ? 7.762 4.738 6.867 1 92.38 98 ASN A CA 1
ATOM 799 C C . ASN A 1 98 ? 8.938 5.691 6.672 1 92.38 98 ASN A C 1
ATOM 801 O O . ASN A 1 98 ? 9.375 6.348 7.617 1 92.38 98 ASN A O 1
ATOM 805 N N . ARG A 1 99 ? 9.391 5.707 5.484 1 92.56 99 ARG A N 1
ATOM 806 C CA . ARG A 1 99 ? 10.547 6.547 5.184 1 92.56 99 ARG A CA 1
ATOM 807 C C . ARG A 1 99 ? 10.195 8.023 5.301 1 92.56 99 ARG A C 1
ATOM 809 O O . ARG A 1 99 ? 10.961 8.812 5.863 1 92.56 99 ARG A O 1
ATOM 816 N N . PHE A 1 100 ? 9.023 8.383 4.902 1 91.81 100 PHE A N 1
ATOM 817 C CA . PHE A 1 100 ? 8.711 9.805 4.77 1 91.81 100 PHE A CA 1
ATOM 818 C C . PHE A 1 100 ? 7.82 10.273 5.914 1 91.81 100 PHE A C 1
ATOM 820 O O . PHE A 1 100 ? 7.996 11.375 6.434 1 91.81 100 PHE A O 1
ATOM 827 N N . PHE A 1 101 ? 6.953 9.469 6.426 1 90.94 101 PHE A N 1
ATOM 828 C CA . PHE A 1 101 ? 5.938 9.961 7.348 1 90.94 101 PHE A CA 1
ATOM 829 C C . PHE A 1 101 ? 6.32 9.648 8.789 1 90.94 101 PHE A C 1
ATOM 831 O O . PHE A 1 101 ? 5.785 10.25 9.727 1 90.94 101 PHE A O 1
ATOM 838 N N . ASP A 1 102 ? 7.301 8.781 9.016 1 78.56 102 ASP A N 1
ATOM 839 C CA . ASP A 1 102 ? 7.789 8.508 10.367 1 78.56 102 ASP A CA 1
ATOM 840 C C . ASP A 1 102 ? 8.469 9.734 10.961 1 78.56 102 ASP A C 1
ATOM 842 O O . ASP A 1 102 ? 8.406 9.961 12.172 1 78.56 102 ASP A O 1
ATOM 846 N N . SER A 1 103 ? 9.078 10.508 10.094 1 73.56 103 SER A N 1
ATOM 847 C CA . SER A 1 103 ? 9.844 11.656 10.57 1 73.56 103 SER A CA 1
ATOM 848 C C . SER A 1 103 ? 9.016 12.938 10.523 1 73.56 103 SER A C 1
ATOM 850 O O . SER A 1 103 ? 9.523 14.016 10.82 1 73.56 103 SER A O 1
ATOM 852 N N . LEU A 1 104 ? 7.758 12.703 10 1 78.56 104 LEU A N 1
ATOM 853 C CA . LEU A 1 104 ? 6.93 13.898 9.961 1 78.56 104 LEU A CA 1
ATOM 854 C C . LEU A 1 104 ? 6.645 14.406 11.375 1 78.56 104 LEU A C 1
ATOM 856 O O . LEU A 1 104 ? 6.684 15.609 11.625 1 78.56 104 LEU A O 1
ATOM 860 N N . MET B 1 1 ? 4.082 -18.578 9.156 1 34.78 1 MET B N 1
ATOM 861 C CA . MET B 1 1 ? 4.16 -17.578 8.094 1 34.78 1 MET B CA 1
ATOM 862 C C . MET B 1 1 ? 5.504 -17.641 7.379 1 34.78 1 MET B C 1
ATOM 864 O O . MET B 1 1 ? 6.555 -17.516 8.008 1 34.78 1 MET B O 1
ATOM 868 N N . ASN B 1 2 ? 5.652 -18.578 6.453 1 40.62 2 ASN B N 1
ATOM 869 C CA . ASN B 1 2 ? 6.867 -18.766 5.672 1 40.62 2 ASN B CA 1
ATOM 870 C C . ASN B 1 2 ? 7.535 -17.438 5.328 1 40.62 2 ASN B C 1
ATOM 872 O O . ASN B 1 2 ? 6.895 -16.547 4.766 1 40.62 2 ASN B O 1
ATOM 876 N N . ASN B 1 3 ? 8.445 -17.156 6.27 1 51.09 3 ASN B N 1
ATOM 877 C CA . ASN B 1 3 ? 9.258 -15.961 6.098 1 51.09 3 ASN B CA 1
ATOM 878 C C . ASN B 1 3 ? 9.688 -15.781 4.645 1 51.09 3 ASN B C 1
ATOM 880 O O . ASN B 1 3 ? 10.414 -16.625 4.098 1 51.09 3 ASN B O 1
ATOM 884 N N . THR B 1 4 ? 8.828 -15.125 3.797 1 63.88 4 THR B N 1
ATOM 885 C CA . THR B 1 4 ? 9.203 -14.859 2.412 1 63.88 4 THR B CA 1
ATOM 886 C C . THR B 1 4 ? 10.453 -13.977 2.352 1 63.88 4 THR B C 1
ATOM 888 O O . THR B 1 4 ? 10.812 -13.344 3.342 1 63.88 4 THR B O 1
ATOM 891 N N . GLU B 1 5 ? 11.211 -14.297 1.365 1 68.94 5 GLU B N 1
ATOM 892 C CA . GLU B 1 5 ? 12.469 -13.609 1.116 1 68.94 5 GLU B CA 1
ATOM 893 C C . GLU B 1 5 ? 12.32 -12.102 1.301 1 68.94 5 GLU B C 1
ATOM 895 O O . GLU B 1 5 ? 13.18 -11.453 1.906 1 68.94 5 GLU B O 1
ATOM 900 N N . ILE B 1 6 ? 11.141 -11.586 0.974 1 77.25 6 ILE B N 1
ATOM 901 C CA . ILE B 1 6 ? 11.016 -10.133 1.083 1 77.25 6 ILE B CA 1
ATOM 902 C C . ILE B 1 6 ? 10.93 -9.734 2.555 1 77.25 6 ILE B C 1
ATOM 904 O O . ILE B 1 6 ? 11.453 -8.688 2.953 1 77.25 6 ILE B O 1
ATOM 908 N N . ASN B 1 7 ? 10.398 -10.602 3.377 1 83.5 7 ASN B N 1
ATOM 909 C CA . ASN B 1 7 ? 10.258 -10.281 4.793 1 83.5 7 ASN B CA 1
ATOM 910 C C . ASN B 1 7 ? 11.617 -10.195 5.484 1 83.5 7 ASN B C 1
ATOM 912 O O . ASN B 1 7 ? 11.82 -9.359 6.367 1 83.5 7 ASN B O 1
ATOM 916 N N . TYR B 1 8 ? 12.516 -11.055 4.965 1 83.62 8 TYR B N 1
ATOM 917 C CA . TYR B 1 8 ? 13.859 -10.992 5.52 1 83.62 8 TYR B CA 1
ATOM 918 C C . TYR B 1 8 ? 14.523 -9.656 5.199 1 83.62 8 TYR B C 1
ATOM 920 O O . TYR B 1 8 ? 15.125 -9.023 6.07 1 83.62 8 TYR B O 1
ATOM 928 N N . LEU B 1 9 ? 14.422 -9.289 3.938 1 85.31 9 LEU B N 1
ATOM 929 C CA . LEU B 1 9 ? 14.984 -8.008 3.516 1 85.31 9 LEU B CA 1
ATOM 930 C C . LEU B 1 9 ? 14.344 -6.855 4.285 1 85.31 9 LEU B C 1
ATOM 932 O O . LEU B 1 9 ? 15.047 -5.988 4.812 1 85.31 9 LEU B O 1
ATOM 936 N N . VAL B 1 10 ? 13.055 -6.902 4.43 1 87.88 10 VAL B N 1
ATOM 937 C CA . VAL B 1 10 ? 12.305 -5.848 5.105 1 87.88 10 VAL B CA 1
ATOM 938 C C . VAL B 1 10 ? 12.695 -5.805 6.582 1 87.88 10 VAL B C 1
ATOM 940 O O . VAL B 1 10 ? 12.953 -4.734 7.133 1 87.88 10 VAL B O 1
ATOM 943 N N . ASP B 1 11 ? 12.82 -6.977 7.18 1 86.5 11 ASP B N 1
ATOM 944 C CA . ASP B 1 11 ? 13.211 -7.055 8.586 1 86.5 11 ASP B CA 1
ATOM 945 C C . ASP B 1 11 ? 14.609 -6.473 8.797 1 86.5 11 ASP B C 1
ATOM 947 O O . ASP B 1 11 ? 14.852 -5.77 9.781 1 86.5 11 ASP B O 1
ATOM 951 N N . PHE B 1 12 ? 15.453 -6.809 7.883 1 85.75 12 PHE B N 1
ATOM 952 C CA . PHE B 1 12 ? 16.828 -6.324 7.957 1 85.75 12 PHE B CA 1
ATOM 953 C C . PHE B 1 12 ? 16.859 -4.801 7.863 1 85.75 12 PHE B C 1
ATOM 955 O O . PHE B 1 12 ? 17.547 -4.145 8.648 1 85.75 12 PHE B O 1
ATOM 962 N N . ILE B 1 13 ? 16.031 -4.234 6.977 1 86.94 13 ILE B N 1
ATOM 963 C CA . ILE B 1 13 ? 16.031 -2.805 6.699 1 86.94 13 ILE B CA 1
ATOM 964 C C . ILE B 1 13 ? 15.414 -2.051 7.879 1 86.94 13 ILE B C 1
ATOM 966 O O . ILE B 1 13 ? 15.875 -0.962 8.234 1 86.94 13 ILE B O 1
ATOM 970 N N . TYR B 1 14 ? 14.492 -2.689 8.586 1 85.19 14 TYR B N 1
ATOM 971 C CA . TYR B 1 14 ? 13.773 -1.993 9.648 1 85.19 14 TYR B CA 1
ATOM 972 C C . TYR B 1 14 ? 14.461 -2.193 10.992 1 85.19 14 TYR B C 1
ATOM 974 O O . TYR B 1 14 ? 13.945 -1.77 12.031 1 85.19 14 TYR B O 1
ATOM 982 N N . GLN B 1 15 ? 15.703 -2.775 10.984 1 83.81 15 GLN B N 1
ATOM 983 C CA . GLN B 1 15 ? 16.406 -3.078 12.219 1 83.81 15 GLN B CA 1
ATOM 984 C C . GLN B 1 15 ? 16.766 -1.802 12.977 1 83.81 15 GLN B C 1
ATOM 986 O O . GLN B 1 15 ? 16.734 -1.77 14.211 1 83.81 15 GLN B O 1
ATOM 991 N N . ASP B 1 16 ? 17.094 -0.69 12.273 1 81 16 ASP B N 1
ATOM 992 C CA . ASP B 1 16 ? 17.5 0.541 12.945 1 81 16 ASP B CA 1
ATOM 993 C C . ASP B 1 16 ? 16.406 1.594 12.883 1 81 16 ASP B C 1
ATOM 995 O O . ASP B 1 16 ? 16.625 2.758 13.219 1 81 16 ASP B O 1
ATOM 999 N N . ASP B 1 17 ? 15.266 1.234 12.492 1 76.25 17 ASP B N 1
ATOM 1000 C CA . ASP B 1 17 ? 14.055 2.051 12.461 1 76.25 17 ASP B CA 1
ATOM 1001 C C . ASP B 1 17 ? 14.203 3.211 11.477 1 76.25 17 ASP B C 1
ATOM 1003 O O . ASP B 1 17 ? 13.578 4.258 11.648 1 76.25 17 ASP B O 1
ATOM 1007 N N . ARG B 1 18 ? 15.258 3.189 10.727 1 83.25 18 ARG B N 1
ATOM 1008 C CA . ARG B 1 18 ? 15.453 4.195 9.688 1 83.25 18 ARG B CA 1
ATOM 1009 C C . ARG B 1 18 ? 15.664 3.541 8.328 1 83.25 18 ARG B C 1
ATOM 1011 O O . ARG B 1 18 ? 16.359 2.527 8.219 1 83.25 18 ARG B O 1
ATOM 1018 N N . ILE B 1 19 ? 14.977 4.035 7.336 1 90.31 19 ILE B N 1
ATOM 1019 C CA . ILE B 1 19 ? 15.141 3.525 5.98 1 90.31 19 ILE B CA 1
ATOM 1020 C C . ILE B 1 19 ? 15.922 4.535 5.141 1 90.31 19 ILE B C 1
ATOM 1022 O O . ILE B 1 19 ? 15.461 5.66 4.926 1 90.31 19 ILE B O 1
ATOM 1026 N N . THR B 1 20 ? 17.141 4.141 4.68 1 90.94 20 THR B N 1
ATOM 1027 C CA . THR B 1 20 ? 17.953 4.98 3.809 1 90.94 20 THR B CA 1
ATOM 1028 C C . THR B 1 20 ? 17.469 4.906 2.367 1 90.94 20 THR B C 1
ATOM 1030 O O . THR B 1 20 ? 16.656 4.039 2.023 1 90.94 20 THR B O 1
ATOM 1033 N N . ASN B 1 21 ? 17.938 5.855 1.548 1 92.44 21 ASN B N 1
ATOM 1034 C CA . ASN B 1 21 ? 17.594 5.844 0.131 1 92.44 21 ASN B CA 1
ATOM 1035 C C . ASN B 1 21 ? 18.031 4.543 -0.543 1 92.44 21 ASN B C 1
ATOM 1037 O O . ASN B 1 21 ? 17.266 3.965 -1.324 1 92.44 21 ASN B O 1
ATOM 1041 N N . ALA B 1 22 ? 19.203 4.07 -0.192 1 93.38 22 ALA B N 1
ATOM 1042 C CA . ALA B 1 22 ? 19.719 2.836 -0.783 1 93.38 22 ALA B CA 1
ATOM 1043 C C . ALA B 1 22 ? 18.844 1.644 -0.395 1 93.38 22 ALA B C 1
ATOM 1045 O O . ALA B 1 22 ? 18.531 0.792 -1.233 1 93.38 22 ALA B O 1
ATOM 1046 N N . GLU B 1 23 ? 18.438 1.575 0.864 1 94.31 23 GLU B N 1
ATOM 1047 C CA . GLU B 1 23 ? 17.594 0.487 1.348 1 94.31 23 GLU B CA 1
ATOM 1048 C C . GLU B 1 23 ? 16.219 0.536 0.706 1 94.31 23 GLU B C 1
ATOM 1050 O O . GLU B 1 23 ? 15.656 -0.502 0.35 1 94.31 23 GLU B O 1
ATOM 1055 N N . PHE B 1 24 ? 15.719 1.687 0.558 1 94.75 24 PHE B N 1
ATOM 1056 C CA . PHE B 1 24 ? 14.43 1.871 -0.097 1 94.75 24 PHE B CA 1
ATOM 1057 C C . PHE B 1 24 ? 14.477 1.368 -1.535 1 94.75 24 PHE B C 1
ATOM 1059 O O . PHE B 1 24 ? 13.555 0.686 -1.989 1 94.75 24 PHE B O 1
ATOM 1066 N N . GLN B 1 25 ? 15.547 1.689 -2.223 1 95.06 25 GLN B N 1
ATOM 1067 C CA . GLN B 1 25 ? 15.727 1.238 -3.598 1 95.06 25 GLN B CA 1
ATOM 1068 C C . GLN B 1 25 ? 15.844 -0.282 -3.668 1 95.06 25 GLN B C 1
ATOM 1070 O O . GLN B 1 25 ? 15.359 -0.902 -4.621 1 95.06 25 GLN B O 1
ATOM 1075 N N . MET B 1 26 ? 16.469 -0.842 -2.654 1 94.69 26 MET B N 1
ATOM 1076 C CA . MET B 1 26 ? 16.594 -2.297 -2.611 1 94.69 26 MET B CA 1
ATOM 1077 C C . MET B 1 26 ? 15.227 -2.957 -2.494 1 94.69 26 MET B C 1
ATOM 1079 O O . MET B 1 26 ? 14.961 -3.967 -3.148 1 94.69 26 MET B O 1
ATOM 1083 N N . ILE B 1 27 ? 14.367 -2.402 -1.664 1 95.31 27 ILE B N 1
ATOM 1084 C CA . ILE B 1 27 ? 13.016 -2.924 -1.499 1 95.31 27 ILE B CA 1
ATOM 1085 C C . ILE B 1 27 ? 12.25 -2.814 -2.82 1 95.31 27 ILE B C 1
ATOM 1087 O O . ILE B 1 27 ? 11.602 -3.77 -3.25 1 95.31 27 ILE B O 1
ATOM 1091 N N . ARG B 1 28 ? 12.391 -1.649 -3.477 1 96.69 28 ARG B N 1
ATOM 1092 C CA . ARG B 1 28 ? 11.742 -1.439 -4.766 1 96.69 28 ARG B CA 1
ATOM 1093 C C . ARG B 1 28 ? 12.227 -2.455 -5.797 1 96.69 28 ARG B C 1
ATOM 1095 O O . ARG B 1 28 ? 11.414 -3.084 -6.48 1 96.69 28 ARG B O 1
ATOM 1102 N N . ASP B 1 29 ? 13.555 -2.617 -5.871 1 96.69 29 ASP B N 1
ATOM 1103 C CA . ASP B 1 29 ? 14.133 -3.514 -6.863 1 96.69 29 ASP B CA 1
ATOM 1104 C C . ASP B 1 29 ? 13.68 -4.953 -6.633 1 96.69 29 ASP B C 1
ATOM 1106 O O . ASP B 1 29 ? 13.391 -5.68 -7.586 1 96.69 29 ASP B O 1
ATOM 1110 N N . GLU B 1 30 ? 13.688 -5.375 -5.398 1 95.62 30 GLU B N 1
ATOM 1111 C CA . GLU B 1 30 ? 13.242 -6.727 -5.074 1 95.62 30 GLU B CA 1
ATOM 1112 C C . GLU B 1 30 ? 11.766 -6.914 -5.383 1 95.62 30 GLU B C 1
ATOM 1114 O O . GLU B 1 30 ? 11.359 -7.953 -5.902 1 95.62 30 GLU B O 1
ATOM 1119 N N . ALA B 1 31 ? 10.938 -5.938 -5.055 1 96.62 31 ALA B N 1
ATOM 1120 C CA . ALA B 1 31 ? 9.516 -5.977 -5.359 1 96.62 31 ALA B CA 1
ATOM 1121 C C . ALA B 1 31 ? 9.273 -6.09 -6.863 1 96.62 31 ALA B C 1
ATOM 1123 O O . ALA B 1 31 ? 8.492 -6.93 -7.312 1 96.62 31 ALA B O 1
ATOM 1124 N N . ASP B 1 32 ? 10.016 -5.266 -7.684 1 96.25 32 ASP B N 1
ATOM 1125 C CA . ASP B 1 32 ? 9.891 -5.297 -9.133 1 96.25 32 ASP B CA 1
ATOM 1126 C C . ASP B 1 32 ? 10.336 -6.648 -9.695 1 96.25 32 ASP B C 1
ATOM 1128 O O . ASP B 1 32 ? 9.664 -7.211 -10.562 1 96.25 32 ASP B O 1
ATOM 1132 N N . LYS B 1 33 ? 11.438 -7.082 -9.18 1 96.12 33 LYS B N 1
ATOM 1133 C CA . LYS B 1 33 ? 11.992 -8.344 -9.656 1 96.12 33 LYS B CA 1
ATOM 1134 C C . LYS B 1 33 ? 11.008 -9.492 -9.445 1 96.12 33 LYS B C 1
ATOM 1136 O O . LYS B 1 33 ? 10.75 -10.273 -10.359 1 96.12 33 LYS B O 1
ATOM 1141 N N . ARG B 1 34 ? 10.406 -9.672 -8.297 1 95.38 34 ARG B N 1
ATOM 1142 C CA . ARG B 1 34 ? 9.477 -10.75 -7.973 1 95.38 34 ARG B CA 1
ATOM 1143 C C . ARG B 1 34 ? 8.195 -10.633 -8.789 1 95.38 34 ARG B C 1
ATOM 1145 O O . ARG B 1 34 ? 7.66 -11.641 -9.258 1 95.38 34 ARG B O 1
ATOM 1152 N N . PHE B 1 35 ? 7.754 -9.414 -8.992 1 96.38 35 PHE B N 1
ATOM 1153 C CA . PHE B 1 35 ? 6.516 -9.242 -9.734 1 96.38 35 PHE B CA 1
ATOM 1154 C C . PHE B 1 35 ? 6.746 -9.477 -11.227 1 96.38 35 PHE B C 1
ATOM 1156 O O . PHE B 1 35 ? 5.879 -10.023 -11.914 1 96.38 35 PHE B O 1
ATOM 1163 N N . ASP B 1 36 ? 7.926 -9.094 -11.727 1 95.62 36 ASP B N 1
ATOM 1164 C CA . ASP B 1 36 ? 8.297 -9.383 -13.109 1 95.62 36 ASP B CA 1
ATOM 1165 C C . ASP B 1 36 ? 8.273 -10.891 -13.375 1 95.62 36 ASP B C 1
ATOM 1167 O O . ASP B 1 36 ? 7.867 -11.328 -14.453 1 95.62 36 ASP B O 1
ATOM 1171 N N . ALA B 1 37 ? 8.695 -11.625 -12.406 1 94.88 37 ALA B N 1
ATOM 1172 C CA . ALA B 1 37 ? 8.688 -13.078 -12.547 1 94.88 37 ALA B CA 1
ATOM 1173 C C . ALA B 1 37 ? 7.262 -13.609 -12.68 1 94.88 37 ALA B C 1
ATOM 1175 O O . ALA B 1 37 ? 7.008 -14.539 -13.453 1 94.88 37 ALA B O 1
ATOM 1176 N N . ILE B 1 38 ? 6.32 -13.023 -11.945 1 96.06 38 ILE B N 1
ATOM 1177 C CA . ILE B 1 38 ? 4.914 -13.406 -12.031 1 96.06 38 ILE B CA 1
ATOM 1178 C C . ILE B 1 38 ? 4.371 -13.062 -13.414 1 96.06 38 ILE B C 1
ATOM 1180 O O . ILE B 1 38 ? 3.66 -13.867 -14.023 1 96.06 38 ILE B O 1
ATOM 1184 N N . LEU B 1 39 ? 4.758 -11.883 -13.875 1 95.12 39 LEU B N 1
ATOM 1185 C CA . LEU B 1 39 ? 4.312 -11.453 -15.195 1 95.12 39 LEU B CA 1
ATOM 1186 C C . LEU B 1 39 ? 4.832 -12.398 -16.266 1 95.12 39 LEU B C 1
ATOM 1188 O O . LEU B 1 39 ? 4.113 -12.719 -17.219 1 95.12 39 LEU B O 1
ATOM 1192 N N . GLU B 1 40 ? 6.016 -12.828 -16.125 1 93.62 40 GLU B N 1
ATOM 1193 C CA . GLU B 1 40 ? 6.625 -13.734 -17.109 1 93.62 40 GLU B CA 1
ATOM 1194 C C . GLU B 1 40 ? 5.984 -15.117 -17.047 1 93.62 40 GLU B C 1
ATOM 1196 O O . GLU B 1 40 ? 5.789 -15.766 -18.078 1 93.62 40 GLU B O 1
ATOM 1201 N N . CYS B 1 41 ? 5.613 -15.562 -15.891 1 92.5 41 CYS B N 1
ATOM 1202 C CA . CYS B 1 41 ? 5.121 -16.922 -15.688 1 92.5 41 CYS B CA 1
ATOM 1203 C C . CYS B 1 41 ? 3.643 -17.016 -16.047 1 92.5 41 CYS B C 1
ATOM 1205 O O . CYS B 1 41 ? 3.203 -18.031 -16.594 1 92.5 41 CYS B O 1
ATOM 1207 N N . TYR B 1 42 ? 2.863 -16 -15.703 1 91.94 42 TYR B N 1
ATOM 1208 C CA . TYR B 1 42 ? 1.417 -16.125 -15.852 1 91.94 42 TYR B CA 1
ATOM 1209 C C . TYR B 1 42 ? 0.908 -15.266 -17 1 91.94 42 TYR B C 1
ATOM 1211 O O . TYR B 1 42 ? -0.279 -15.297 -17.328 1 91.94 42 TYR B O 1
ATOM 1219 N N . GLY B 1 43 ? 1.88 -14.656 -17.703 1 82 43 GLY B N 1
ATOM 1220 C CA . GLY B 1 43 ? 1.517 -13.805 -18.828 1 82 43 GLY B CA 1
ATOM 1221 C C . GLY B 1 43 ? 1.266 -12.367 -18.422 1 82 43 GLY B C 1
ATOM 1222 O O . GLY B 1 43 ? 0.885 -12.086 -17.281 1 82 43 GLY B O 1
ATOM 1223 N N . LYS B 1 44 ? 1.617 -11.594 -19.469 1 75.38 44 LYS B N 1
ATOM 1224 C CA . LYS B 1 44 ? 1.39 -10.164 -19.266 1 75.38 44 LYS B CA 1
ATOM 1225 C C . LYS B 1 44 ? -0.077 -9.805 -19.484 1 75.38 44 LYS B C 1
ATOM 1227 O O . LYS B 1 44 ? -0.537 -9.727 -20.625 1 75.38 44 LYS B O 1
ATOM 1232 N N . ASN B 1 45 ? -0.831 -10.023 -18.453 1 81.88 45 ASN B N 1
ATOM 1233 C CA . ASN B 1 45 ? -2.199 -9.516 -18.469 1 81.88 45 ASN B CA 1
ATOM 1234 C C . ASN B 1 45 ? -2.252 -8.031 -18.125 1 81.88 45 ASN B C 1
ATOM 1236 O O . ASN B 1 45 ? -1.488 -7.559 -17.281 1 81.88 45 ASN B O 1
ATOM 1240 N N . ASN B 1 46 ? -3.094 -7.398 -18.719 1 86.94 46 ASN B N 1
ATOM 1241 C CA . ASN B 1 46 ? -3.209 -5.957 -18.531 1 86.94 46 ASN B CA 1
ATOM 1242 C C . ASN B 1 46 ? -3.375 -5.59 -17.062 1 86.94 46 ASN B C 1
ATOM 1244 O O . ASN B 1 46 ? -2.725 -4.668 -16.562 1 86.94 46 ASN B O 1
ATOM 1248 N N . SER B 1 47 ? -4.117 -6.391 -16.375 1 90.19 47 SER B N 1
ATOM 1249 C CA . SER B 1 47 ? -4.383 -6.066 -14.969 1 90.19 47 SER B CA 1
ATOM 1250 C C . SER B 1 47 ? -3.139 -6.27 -14.109 1 90.19 47 SER B C 1
ATOM 1252 O O . SER B 1 47 ? -2.85 -5.465 -13.227 1 90.19 47 SER B O 1
ATOM 1254 N N . LEU B 1 48 ? -2.35 -7.316 -14.453 1 93.69 48 LEU B N 1
ATOM 1255 C CA . LEU B 1 48 ? -1.144 -7.613 -13.695 1 93.69 48 LEU B CA 1
ATOM 1256 C C . LEU B 1 48 ? -0.08 -6.543 -13.914 1 93.69 48 LEU B C 1
ATOM 1258 O O . LEU B 1 48 ? 0.474 -6.004 -12.953 1 93.69 48 LEU B O 1
ATOM 1262 N N . SER B 1 49 ? 0.109 -6.227 -15.172 1 94.69 49 SER B N 1
ATOM 1263 C CA . SER B 1 49 ? 1.089 -5.199 -15.508 1 94.69 49 SER B CA 1
ATOM 1264 C C . SER B 1 49 ? 0.656 -3.832 -14.984 1 94.69 49 SER B C 1
ATOM 1266 O O . SER B 1 49 ? 1.486 -3.047 -14.523 1 94.69 49 SER B O 1
ATOM 1268 N N . ALA B 1 50 ? -0.623 -3.604 -15.047 1 96.62 50 ALA B N 1
ATOM 1269 C CA . ALA B 1 50 ? -1.158 -2.33 -14.57 1 96.62 50 ALA B CA 1
ATOM 1270 C C . ALA B 1 50 ? -1.038 -2.213 -13.055 1 96.62 50 ALA B C 1
ATOM 1272 O O . ALA B 1 50 ? -0.853 -1.117 -12.523 1 96.62 50 ALA B O 1
ATOM 1273 N N . PHE B 1 51 ? -1.111 -3.33 -12.328 1 97.62 51 PHE B N 1
ATOM 1274 C CA . PHE B 1 51 ? -0.987 -3.307 -10.875 1 97.62 51 PHE B CA 1
ATOM 1275 C C . PHE B 1 51 ? 0.397 -2.822 -10.453 1 97.62 51 PHE B C 1
ATOM 1277 O O . PHE B 1 51 ? 0.521 -1.934 -9.609 1 97.62 51 PHE B O 1
ATOM 1284 N N . GLN B 1 52 ? 1.408 -3.447 -11.078 1 97.12 52 GLN B N 1
ATOM 1285 C CA . GLN B 1 52 ? 2.771 -3.043 -10.742 1 97.12 52 GLN B CA 1
ATOM 1286 C C . GLN B 1 52 ? 2.988 -1.558 -11.023 1 97.12 52 GLN B C 1
ATOM 1288 O O . GLN B 1 52 ? 3.555 -0.844 -10.188 1 97.12 52 GLN B O 1
ATOM 1293 N N . LYS B 1 53 ? 2.518 -1.064 -12.133 1 97 53 LYS B N 1
ATOM 1294 C CA . LYS B 1 53 ? 2.637 0.346 -12.492 1 97 53 LYS B CA 1
ATOM 1295 C C . LYS B 1 53 ? 1.859 1.229 -11.523 1 97 53 LYS B C 1
ATOM 1297 O O . LYS B 1 53 ? 2.326 2.307 -11.148 1 97 53 LYS B O 1
ATOM 1302 N N . SER B 1 54 ? 0.701 0.761 -11.172 1 98.12 54 SER B N 1
ATOM 1303 C CA . SER B 1 54 ? -0.12 1.516 -10.234 1 98.12 54 SER B CA 1
ATOM 1304 C C . SER B 1 54 ? 0.56 1.624 -8.875 1 98.12 54 SER B C 1
ATOM 1306 O O . SER B 1 54 ? 0.492 2.668 -8.219 1 98.12 54 SER B O 1
ATOM 1308 N N . ALA B 1 55 ? 1.224 0.556 -8.375 1 98.12 55 ALA B N 1
ATOM 1309 C CA . ALA B 1 55 ? 1.973 0.592 -7.125 1 98.12 55 ALA B CA 1
ATOM 1310 C C . ALA B 1 55 ? 3.088 1.633 -7.18 1 98.12 55 ALA B C 1
ATOM 1312 O O . ALA B 1 55 ? 3.252 2.428 -6.254 1 98.12 55 ALA B O 1
ATOM 1313 N N . ASP B 1 56 ? 3.768 1.674 -8.336 1 97.81 56 ASP B N 1
ATOM 1314 C CA . ASP B 1 56 ? 4.836 2.646 -8.523 1 97.81 56 ASP B CA 1
ATOM 1315 C C . ASP B 1 56 ? 4.301 4.074 -8.469 1 97.81 56 ASP B C 1
ATOM 1317 O O . ASP B 1 56 ? 4.902 4.945 -7.836 1 97.81 56 ASP B O 1
ATOM 1321 N N . VAL B 1 57 ? 3.227 4.262 -9.133 1 98.19 57 VAL B N 1
ATOM 1322 C CA . VAL B 1 57 ? 2.623 5.59 -9.188 1 98.19 57 VAL B CA 1
ATOM 1323 C C . VAL B 1 57 ? 2.139 5.996 -7.797 1 98.19 57 VAL B C 1
ATOM 1325 O O . VAL B 1 57 ? 2.311 7.145 -7.383 1 98.19 57 VAL B O 1
ATOM 1328 N N . THR B 1 58 ? 1.547 5.094 -7.035 1 98.44 58 THR B N 1
ATOM 1329 C CA . THR B 1 58 ? 1.07 5.375 -5.688 1 98.44 58 THR B CA 1
ATOM 1330 C C . THR B 1 58 ? 2.223 5.805 -4.781 1 98.44 58 THR B C 1
ATOM 1332 O O . THR B 1 58 ? 2.102 6.773 -4.031 1 98.44 58 THR B O 1
ATOM 1335 N N . VAL B 1 59 ? 3.391 5.145 -4.895 1 98.31 59 VAL B N 1
ATOM 1336 C CA . VAL B 1 59 ? 4.57 5.477 -4.105 1 98.31 59 VAL B CA 1
ATOM 1337 C C . VAL B 1 59 ? 5.074 6.867 -4.492 1 98.31 59 VAL B C 1
ATOM 1339 O O . VAL B 1 59 ? 5.375 7.688 -3.623 1 98.31 59 VAL B O 1
ATOM 1342 N N . GLN B 1 60 ? 5.082 7.117 -5.789 1 97.56 60 GLN B N 1
ATOM 1343 C CA . GLN B 1 60 ? 5.547 8.406 -6.281 1 97.56 60 GLN B CA 1
ATOM 1344 C C . GLN B 1 60 ? 4.656 9.539 -5.781 1 97.56 60 GLN B C 1
ATOM 1346 O O . GLN B 1 60 ? 5.152 10.555 -5.281 1 97.56 60 GLN B O 1
ATOM 1351 N N . LEU B 1 61 ? 3.396 9.336 -5.875 1 97.69 61 LEU B N 1
ATOM 1352 C CA . LEU B 1 61 ? 2.438 10.359 -5.473 1 97.69 61 LEU B CA 1
ATOM 1353 C C . LEU B 1 61 ? 2.449 10.547 -3.957 1 97.69 61 LEU B C 1
ATOM 1355 O O . LEU B 1 61 ? 2.275 11.664 -3.465 1 97.69 61 LEU B O 1
ATOM 1359 N N . MET B 1 62 ? 2.672 9.477 -3.232 1 97.44 62 MET B N 1
ATOM 1360 C CA . MET B 1 62 ? 2.818 9.57 -1.783 1 97.44 62 MET B CA 1
ATOM 1361 C C . MET B 1 62 ? 4.012 10.445 -1.414 1 97.44 62 MET B C 1
ATOM 1363 O O . MET B 1 62 ? 3.895 11.336 -0.574 1 97.44 62 MET B O 1
ATOM 1367 N N . GLN B 1 63 ? 5.098 10.18 -2.094 1 96.06 63 GLN B N 1
ATOM 1368 C CA . GLN B 1 63 ? 6.301 10.961 -1.861 1 96.06 63 GLN B CA 1
ATOM 1369 C C . GLN B 1 63 ? 6.062 12.438 -2.164 1 96.06 63 GLN B C 1
ATOM 1371 O O . GLN B 1 63 ? 6.441 13.312 -1.379 1 96.06 63 GLN B O 1
ATOM 1376 N N . GLU B 1 64 ? 5.461 12.719 -3.277 1 95.94 64 GLU B N 1
ATOM 1377 C CA . GLU B 1 64 ? 5.18 14.102 -3.664 1 95.94 64 GLU B CA 1
ATOM 1378 C C . GLU B 1 64 ? 4.234 14.773 -2.67 1 95.94 64 GLU B C 1
ATOM 1380 O O . GLU B 1 64 ? 4.441 15.93 -2.293 1 95.94 64 GLU B O 1
ATOM 1385 N N . SER B 1 65 ? 3.215 14.047 -2.281 1 95.75 65 SER B N 1
ATOM 1386 C CA . SER B 1 65 ? 2.25 14.555 -1.316 1 95.75 65 SER B CA 1
ATOM 1387 C C . SER B 1 65 ? 2.922 14.898 0.01 1 95.75 65 SER B C 1
ATOM 1389 O O . SER B 1 65 ? 2.594 15.906 0.636 1 95.75 65 SER B O 1
ATOM 1391 N N . PHE B 1 66 ? 3.865 14.086 0.404 1 95.69 66 PHE B N 1
ATOM 1392 C CA . PHE B 1 66 ? 4.602 14.328 1.639 1 95.69 66 PHE B CA 1
ATOM 1393 C C . PHE B 1 66 ? 5.32 15.672 1.582 1 95.69 66 PHE B C 1
ATOM 1395 O O . PHE B 1 66 ? 5.211 16.484 2.506 1 95.69 66 PHE B O 1
ATOM 1402 N N . PHE B 1 67 ? 6 15.93 0.485 1 93.81 67 PHE B N 1
ATOM 1403 C CA . PHE B 1 67 ? 6.789 17.156 0.375 1 93.81 67 PHE B CA 1
ATOM 1404 C C . PHE B 1 67 ? 5.883 18.375 0.355 1 93.81 67 PHE B C 1
ATOM 1406 O O . PHE B 1 67 ? 6.234 19.422 0.909 1 93.81 67 PHE B O 1
ATOM 1413 N N . ILE B 1 68 ? 4.727 18.234 -0.193 1 94.56 68 ILE B N 1
ATOM 1414 C CA . ILE B 1 68 ? 3.768 19.328 -0.229 1 94.56 68 ILE B CA 1
ATOM 1415 C C . ILE B 1 68 ? 3.232 19.594 1.176 1 94.56 68 ILE B C 1
ATOM 1417 O O . ILE B 1 68 ? 3.232 20.734 1.642 1 94.56 68 ILE B O 1
ATOM 1421 N N . LEU B 1 69 ? 2.861 18.594 1.882 1 95.25 69 LEU B N 1
ATOM 1422 C CA . LEU B 1 69 ? 2.178 18.719 3.164 1 95.25 69 LEU B CA 1
ATOM 1423 C C . LEU B 1 69 ? 3.166 19.078 4.273 1 95.25 69 LEU B C 1
ATOM 1425 O O . LEU B 1 69 ? 2.812 19.781 5.227 1 95.25 69 LEU B O 1
ATOM 1429 N N . LYS B 1 70 ? 4.395 18.531 4.074 1 93.81 70 LYS B N 1
ATOM 1430 C CA . LYS B 1 70 ? 5.434 18.875 5.039 1 93.81 70 LYS B CA 1
ATOM 1431 C C . LYS B 1 70 ? 5.637 20.391 5.117 1 93.81 70 LYS B C 1
ATOM 1433 O O . LYS B 1 70 ? 5.879 20.938 6.199 1 93.81 70 LYS B O 1
ATOM 1438 N N . LYS B 1 71 ? 5.461 21.047 4.016 1 92.88 71 LYS B N 1
ATOM 1439 C CA . LYS B 1 71 ? 5.645 22.484 3.938 1 92.88 71 LYS B CA 1
ATOM 1440 C C . LYS B 1 71 ? 4.426 23.234 4.48 1 92.88 71 LYS B C 1
ATOM 1442 O O . LYS B 1 71 ? 4.547 24.344 4.984 1 92.88 71 LYS B O 1
ATOM 1447 N N . LYS B 1 72 ? 3.336 22.641 4.484 1 93.44 72 LYS B N 1
ATOM 1448 C CA . LYS B 1 72 ? 2.082 23.312 4.809 1 93.44 72 LYS B CA 1
ATOM 1449 C C . LYS B 1 72 ? 1.685 23.062 6.258 1 93.44 72 LYS B C 1
ATOM 1451 O O . LYS B 1 72 ? 1 23.891 6.871 1 93.44 72 LYS B O 1
ATOM 1456 N N . ALA B 1 73 ? 2.033 21.891 6.727 1 92.81 73 ALA B N 1
ATOM 1457 C CA . ALA B 1 73 ? 1.687 21.547 8.102 1 92.81 73 ALA B CA 1
ATOM 1458 C C . ALA B 1 73 ? 2.541 22.344 9.094 1 92.81 73 ALA B C 1
ATOM 1460 O O . ALA B 1 73 ? 3.758 22.141 9.164 1 92.81 73 ALA B O 1
ATOM 1461 N N . GLU B 1 74 ? 1.892 23.156 9.945 1 91.25 74 GLU B N 1
ATOM 1462 C CA . GLU B 1 74 ? 2.617 24.062 10.82 1 91.25 74 GLU B CA 1
ATOM 1463 C C . GLU B 1 74 ? 2.627 23.562 12.258 1 91.25 74 GLU B C 1
ATOM 1465 O O . GLU B 1 74 ? 3.512 23.906 13.039 1 91.25 74 GLU B O 1
ATOM 1470 N N . THR B 1 75 ? 1.666 22.766 12.648 1 94.12 75 THR B N 1
ATOM 1471 C CA . THR B 1 75 ? 1.53 22.328 14.031 1 94.12 75 THR B CA 1
ATOM 1472 C C . THR B 1 75 ? 1.657 20.812 14.141 1 94.12 75 THR B C 1
ATOM 1474 O O . THR B 1 75 ? 1.409 20.094 13.164 1 94.12 75 THR B O 1
ATOM 1477 N N . PRO B 1 76 ? 2.07 20.312 15.289 1 93.31 76 PRO B N 1
ATOM 1478 C CA . PRO B 1 76 ? 2.137 18.875 15.5 1 93.31 76 PRO B CA 1
ATOM 1479 C C . PRO B 1 76 ? 0.791 18.172 15.281 1 93.31 76 PRO B C 1
ATOM 1481 O O . PRO B 1 76 ? 0.748 17.031 14.812 1 93.31 76 PRO B O 1
ATOM 1484 N N . GLU B 1 77 ? -0.309 18.906 15.586 1 93 77 GLU B N 1
ATOM 1485 C CA . GLU B 1 77 ? -1.645 18.344 15.391 1 93 77 GLU B CA 1
ATOM 1486 C C . GLU B 1 77 ? -1.944 18.141 13.914 1 93 77 GLU B C 1
ATOM 1488 O O . GLU B 1 77 ? -2.52 17.109 13.531 1 93 77 GLU B O 1
ATOM 1493 N N . GLN B 1 78 ? -1.548 19.078 13.078 1 94.19 78 GLN B N 1
ATOM 1494 C CA . GLN B 1 78 ? -1.727 18.969 11.641 1 94.19 78 GLN B CA 1
ATOM 1495 C C . GLN B 1 78 ? -0.903 17.812 11.07 1 94.19 78 GLN B C 1
ATOM 1497 O O . GLN B 1 78 ? -1.39 17.047 10.242 1 94.19 78 GLN B O 1
ATOM 1502 N N . LYS B 1 79 ? 0.323 17.672 11.602 1 94.5 79 LYS B N 1
ATOM 1503 C CA . LYS B 1 79 ? 1.205 16.594 11.148 1 94.5 79 LYS B CA 1
ATOM 1504 C C . LYS B 1 79 ? 0.642 15.234 11.523 1 94.5 79 LYS B C 1
ATOM 1506 O O . LYS B 1 79 ? 0.694 14.297 10.719 1 94.5 79 LYS B O 1
ATOM 1511 N N . ASP B 1 80 ? 0.053 15.141 12.695 1 93.06 80 ASP B N 1
ATOM 1512 C CA . ASP B 1 80 ? -0.549 13.883 13.133 1 93.06 80 ASP B CA 1
ATOM 1513 C C . ASP B 1 80 ? -1.752 13.516 12.266 1 93.06 80 ASP B C 1
ATOM 1515 O O . ASP B 1 80 ? -1.96 12.344 11.953 1 93.06 80 ASP B O 1
ATOM 1519 N N . GLU B 1 81 ? -2.504 14.516 11.938 1 93.44 81 GLU B N 1
ATOM 1520 C CA . GLU B 1 81 ? -3.672 14.297 11.094 1 93.44 81 GLU B CA 1
ATOM 1521 C C . GLU B 1 81 ? -3.266 13.789 9.711 1 93.44 81 GLU B C 1
ATOM 1523 O O . GLU B 1 81 ? -3.908 12.898 9.156 1 93.44 81 GLU B O 1
ATOM 1528 N N . ILE B 1 82 ? -2.203 14.375 9.227 1 95.69 82 ILE B N 1
ATOM 1529 C CA . ILE B 1 82 ? -1.688 13.984 7.922 1 95.69 82 ILE B CA 1
ATOM 1530 C C . ILE B 1 82 ? -1.189 12.539 7.98 1 95.69 82 ILE B C 1
ATOM 1532 O O . ILE B 1 82 ? -1.547 11.719 7.133 1 95.69 82 ILE B O 1
ATOM 1536 N N . LYS B 1 83 ? -0.445 12.203 8.984 1 94.56 83 LYS B N 1
ATOM 1537 C CA . LYS B 1 83 ? 0.056 10.844 9.164 1 94.56 83 LYS B CA 1
ATOM 1538 C C . LYS B 1 83 ? -1.093 9.844 9.25 1 94.56 83 LYS B C 1
ATOM 1540 O O . LYS B 1 83 ? -1.047 8.781 8.625 1 94.56 83 LYS B O 1
ATOM 1545 N N . ASP B 1 84 ? -2.107 10.242 9.977 1 94.06 84 ASP B N 1
ATOM 1546 C CA . ASP B 1 84 ? -3.254 9.359 10.18 1 94.06 84 ASP B CA 1
ATOM 1547 C C . ASP B 1 84 ? -3.992 9.102 8.867 1 94.06 84 ASP B C 1
ATOM 1549 O O . ASP B 1 84 ? -4.449 7.988 8.609 1 94.06 84 ASP B O 1
ATOM 1553 N N . ALA B 1 85 ? -4.117 10.102 8.094 1 95.94 85 ALA B N 1
ATOM 1554 C CA . ALA B 1 85 ? -4.828 9.984 6.82 1 95.94 85 ALA B CA 1
ATOM 1555 C C . ALA B 1 85 ? -4.082 9.062 5.859 1 95.94 85 ALA B C 1
ATOM 1557 O O . ALA B 1 85 ? -4.688 8.195 5.227 1 95.94 85 ALA B O 1
ATOM 1558 N N . PHE B 1 86 ? -2.785 9.227 5.77 1 96.94 86 PHE B N 1
ATOM 1559 C CA . PHE B 1 86 ? -1.996 8.367 4.895 1 96.94 86 PHE B CA 1
ATOM 1560 C C . PHE B 1 86 ? -1.95 6.941 5.434 1 96.94 86 PHE B C 1
ATOM 1562 O O . PHE B 1 86 ? -2.027 5.98 4.668 1 96.94 86 PHE B O 1
ATOM 1569 N N . ASN B 1 87 ? -1.837 6.809 6.738 1 95.44 87 ASN B N 1
ATOM 1570 C CA . ASN B 1 87 ? -1.874 5.484 7.352 1 95.44 87 ASN B CA 1
ATOM 1571 C C . ASN B 1 87 ? -3.176 4.754 7.031 1 95.44 87 ASN B C 1
ATOM 1573 O O . ASN B 1 87 ? -3.172 3.543 6.805 1 95.44 87 ASN B O 1
ATOM 1577 N N . ALA B 1 88 ? -4.246 5.465 7.031 1 95.88 88 ALA B N 1
ATOM 1578 C CA . ALA B 1 88 ? -5.539 4.863 6.719 1 95.88 88 ALA B CA 1
ATOM 1579 C C . ALA B 1 88 ? -5.574 4.348 5.285 1 95.88 88 ALA B C 1
ATOM 1581 O O . ALA B 1 88 ? -6.109 3.271 5.016 1 95.88 88 ALA B O 1
ATOM 1582 N N . GLN B 1 89 ? -4.973 5.117 4.359 1 97.19 89 GLN B N 1
ATOM 1583 C CA . GLN B 1 89 ? -4.914 4.684 2.967 1 97.19 89 GLN B CA 1
ATOM 1584 C C . GLN B 1 89 ? -4.043 3.441 2.814 1 97.19 89 GLN B C 1
ATOM 1586 O O . GLN B 1 89 ? -4.398 2.514 2.084 1 97.19 89 GLN B O 1
ATOM 1591 N N . ILE B 1 90 ? -2.961 3.42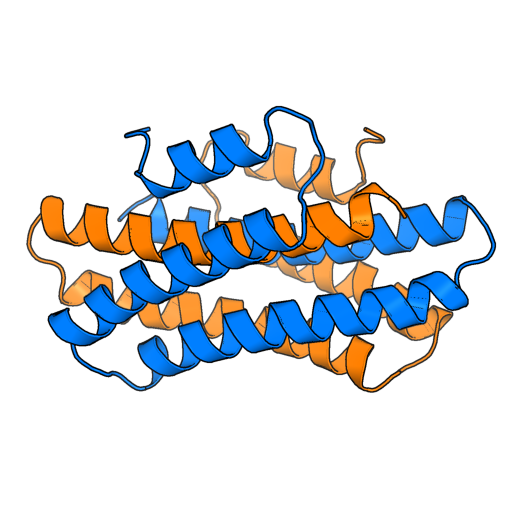 3.496 1 97 90 ILE B N 1
ATOM 1592 C CA . ILE B 1 90 ? -2.068 2.266 3.457 1 97 90 ILE B CA 1
ATOM 1593 C C . ILE B 1 90 ? -2.771 1.052 4.062 1 97 90 ILE B C 1
ATOM 1595 O O . ILE B 1 90 ? -2.668 -0.058 3.533 1 97 90 ILE B O 1
ATOM 1599 N N . SER B 1 91 ? -3.486 1.236 5.152 1 95.12 91 SER B N 1
ATOM 1600 C CA . SER B 1 91 ? -4.238 0.156 5.781 1 95.12 91 SER B CA 1
ATOM 1601 C C . SER B 1 91 ? -5.277 -0.423 4.828 1 95.12 91 SER B C 1
ATOM 1603 O O . SER B 1 91 ? -5.535 -1.629 4.84 1 95.12 91 SER B O 1
ATOM 1605 N N . TYR B 1 92 ? -5.844 0.49 4.062 1 96.81 92 TYR B N 1
ATOM 1606 C CA . TYR B 1 92 ? -6.805 0.078 3.043 1 96.81 92 TYR B CA 1
ATOM 1607 C C . TYR B 1 92 ? -6.152 -0.838 2.016 1 96.81 92 TYR B C 1
ATOM 1609 O O . TYR B 1 92 ? -6.699 -1.892 1.678 1 96.81 92 TYR B O 1
ATOM 1617 N N . ILE B 1 93 ? -4.996 -0.53 1.54 1 97.62 93 ILE B N 1
ATOM 1618 C CA . ILE B 1 93 ? -4.254 -1.337 0.578 1 97.62 93 ILE B CA 1
ATOM 1619 C C . ILE B 1 93 ? -3.877 -2.676 1.208 1 97.62 93 ILE B C 1
ATOM 1621 O O . ILE B 1 93 ? -4.07 -3.73 0.6 1 97.62 93 ILE B O 1
ATOM 1625 N N . ILE B 1 94 ? -3.43 -2.662 2.434 1 95.44 94 ILE B N 1
ATOM 1626 C CA . ILE B 1 94 ? -3.023 -3.867 3.146 1 95.44 94 ILE B CA 1
ATOM 1627 C C . ILE B 1 94 ? -4.234 -4.77 3.371 1 95.44 94 ILE B C 1
ATOM 1629 O O . ILE B 1 94 ? -4.141 -5.992 3.246 1 95.44 94 ILE B O 1
ATOM 1633 N N . ALA B 1 95 ? -5.371 -4.168 3.73 1 94.31 95 ALA B N 1
ATOM 1634 C CA . ALA B 1 95 ? -6.594 -4.93 3.957 1 94.31 95 ALA B CA 1
ATOM 1635 C C . ALA B 1 95 ? -7 -5.703 2.705 1 94.31 95 ALA B C 1
ATOM 1637 O O . ALA B 1 95 ? -7.488 -6.828 2.795 1 94.31 95 ALA B O 1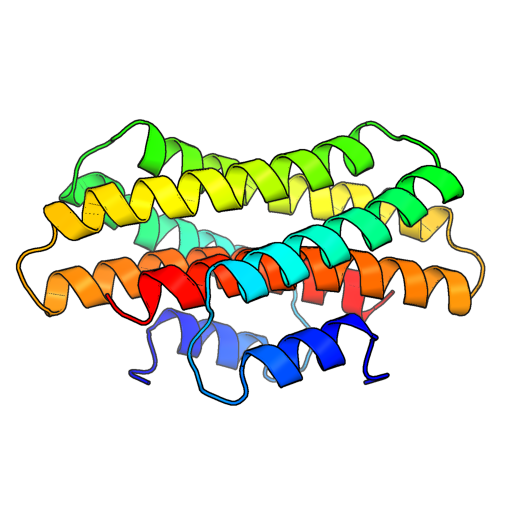
ATOM 1638 N N . CYS B 1 96 ? -6.809 -5.047 1.56 1 96 96 CYS B N 1
ATOM 1639 C CA . CYS B 1 96 ? -7.094 -5.723 0.3 1 96 96 CYS B CA 1
ATOM 1640 C C . CYS B 1 96 ? -6.219 -6.961 0.137 1 96 96 CYS B C 1
ATOM 1642 O O . CYS B 1 96 ? -6.719 -8.039 -0.185 1 96 96 CYS B O 1
ATOM 1644 N N . TYR B 1 97 ? -4.93 -6.816 0.385 1 94.94 97 TYR B N 1
ATOM 1645 C CA . TYR B 1 97 ? -4.012 -7.949 0.299 1 94.94 97 TYR B CA 1
ATOM 1646 C C . TYR B 1 97 ? -4.43 -9.062 1.253 1 94.94 97 TYR B C 1
ATOM 1648 O O . TYR B 1 97 ? -4.531 -10.227 0.853 1 94.94 97 TYR B O 1
ATOM 1656 N N . ASN B 1 98 ? -4.73 -8.75 2.482 1 92.38 98 ASN B N 1
ATOM 1657 C CA . ASN B 1 98 ? -5.082 -9.734 3.498 1 92.38 98 ASN B CA 1
ATOM 1658 C C . ASN B 1 98 ? -6.395 -10.438 3.164 1 92.38 98 ASN B C 1
ATOM 1660 O O . ASN B 1 98 ? -6.547 -11.633 3.43 1 92.38 98 ASN B O 1
ATOM 1664 N N . ARG B 1 99 ? -7.262 -9.672 2.627 1 92.62 99 ARG B N 1
ATOM 1665 C CA . ARG B 1 99 ? -8.57 -10.234 2.305 1 92.62 99 ARG B CA 1
ATOM 1666 C C . ARG B 1 99 ? -8.469 -11.266 1.19 1 92.62 99 ARG B C 1
ATOM 1668 O O . ARG B 1 99 ? -9.086 -12.336 1.267 1 92.62 99 ARG B O 1
ATOM 1675 N N . PHE B 1 100 ? -7.629 -11.047 0.237 1 91.81 100 PHE B N 1
ATOM 1676 C CA . PHE B 1 100 ? -7.648 -11.875 -0.965 1 91.81 100 PHE B CA 1
ATOM 1677 C C . PHE B 1 100 ? -6.48 -12.852 -0.971 1 91.81 100 PHE B C 1
ATOM 1679 O O . PHE B 1 100 ? -6.637 -14.008 -1.365 1 91.81 100 PHE B O 1
ATOM 1686 N N . PHE B 1 101 ? -5.352 -12.5 -0.442 1 90.88 101 PHE B N 1
ATOM 1687 C CA . PHE B 1 101 ? -4.16 -13.32 -0.642 1 90.88 101 PHE B CA 1
ATOM 1688 C C . PHE B 1 101 ? -3.896 -14.203 0.575 1 90.88 101 PHE B C 1
ATOM 1690 O O . PHE B 1 101 ? -3.158 -15.188 0.489 1 90.88 101 PHE B O 1
ATOM 1697 N N . ASP B 1 102 ? -4.539 -13.938 1.696 1 78.62 102 ASP B N 1
ATOM 1698 C CA . ASP B 1 102 ? -4.414 -14.797 2.869 1 78.62 102 ASP B CA 1
ATOM 1699 C C . ASP B 1 102 ? -5.02 -16.172 2.607 1 78.62 102 ASP B C 1
ATOM 1701 O O . ASP B 1 102 ? -4.539 -17.188 3.131 1 78.62 102 ASP B O 1
ATOM 1705 N N . SER B 1 103 ? -6.043 -16.188 1.774 1 73.88 103 SER B N 1
ATOM 1706 C CA . SER B 1 103 ? -6.762 -17.438 1.536 1 73.88 103 SER B CA 1
ATOM 1707 C C . SER B 1 103 ? -6.258 -18.125 0.276 1 73.88 103 SER B C 1
ATOM 1709 O O . SER B 1 103 ? -6.801 -19.156 -0.129 1 73.88 103 SER B O 1
ATOM 1711 N N . LEU B 1 104 ? -5.27 -17.391 -0.344 1 78.88 104 LEU B N 1
ATOM 1712 C CA . LEU B 1 104 ? -4.746 -18.047 -1.54 1 78.88 104 LEU B CA 1
ATOM 1713 C C . LEU B 1 104 ? -4.039 -19.344 -1.186 1 78.88 104 LEU B C 1
ATOM 1715 O O . LEU B 1 104 ? -4.195 -20.344 -1.884 1 78.88 104 LEU B O 1
#

Nearest PDB structures (foldseek):
  7paj-assembly1_N  TM=5.270E-01  e=7.073E+00  Mycoplasmoides pneumoniae M129
  7paj-assembly1_N  TM=5.265E-01  e=7.073E+00  Mycoplasmoides pneumoniae M129

Secondary structure (DSSP, 8-state):
----HHHHHHHHHGGGS---HHHHHHHHHHHHHHHHHHHHHH---HHHHHHHHHHHHHHHHHHHHHHHHHHH--SHHHHHHHHHHHHHHHHHHHHHHHHHHTT-/----HHHHHHHHHGGGS---HHHHHHHHHHHHHHHHHHHHHH---HHHHHHHHHHHHHHHHHHHHHHHHHHH--SHHHHHHHHHHHHHHHHHHHHHHHHHHTT-

pLDDT: mean 90.45, std 10.73, range [34.78, 98.44]

Radius of gyration: 16.74 Å; Cα contacts (8 Å, |Δi|>4): 206; chains: 2; bounding box: 38×50×38 Å

Foldseek 3Di:
DPCPPLNVLVCVQPVVPDHDPVSVVVSLVVVVVVLVVVCVVVHPDVVSVVVNVVVVVVVVVVVVVCVVQVVVDDDPVSVVVVVVVVVVVVVVVVVVCCVPVVVD/DPCPPLNVLVCVQPVVPDHDPVSVVVSLVVVVVVLVVVCVVVHPDVVSVVVNVVVVVVVVVVVVVCVVQVVVDDDPVSVVVVVVVVVVVVVVVVVVCCVPVVVD